Protein AF-A0A2P7YDP6-F1 (afdb_monomer_lite)

Foldseek 3Di:
DPDPPPVVVCVVVCVVVVVVCCVPPVNVVVVVVVCVVCVVVVVVPDDDVVCCDPPNHVNDDDPVNVVVVVVVVVVVVVVVVVCVVVPDFVQVCCVVVVDPLVQWDQDPPPRGTDGDHCPCVVVVVVVVVVVVVVVVVVVVVVVVVVVVVVVVVPCDVVVVVVVVVVVVVVVVVVPPDDDDPPDDPPPPPDPPVVVVVVVPPDD

Structure (mmCIF, N/CA/C/O backbone):
data_AF-A0A2P7YDP6-F1
#
_entry.id   AF-A0A2P7YDP6-F1
#
loop_
_atom_site.group_PDB
_atom_site.id
_atom_site.type_symbol
_atom_site.label_atom_id
_atom_site.label_alt_id
_atom_site.label_comp_id
_atom_site.label_asym_id
_atom_site.label_entity_id
_atom_site.label_seq_id
_atom_site.pdbx_PDB_ins_code
_atom_site.Cartn_x
_atom_site.Cartn_y
_atom_site.Cartn_z
_atom_site.occupancy
_atom_site.B_iso_or_equiv
_atom_site.auth_seq_id
_atom_site.auth_comp_id
_atom_site.auth_asym_id
_atom_site.auth_atom_id
_atom_site.pdbx_PDB_model_num
ATOM 1 N N . MET A 1 1 ? -45.495 24.717 4.224 1.00 44.06 1 MET A N 1
ATOM 2 C CA . MET A 1 1 ? -44.874 24.761 5.570 1.00 44.06 1 MET A CA 1
ATOM 3 C C . MET A 1 1 ? -45.712 24.016 6.625 1.00 44.06 1 MET A C 1
ATOM 5 O O . MET A 1 1 ? -45.933 24.544 7.701 1.00 44.06 1 MET A O 1
ATOM 9 N N . GLY A 1 2 ? -46.181 22.786 6.361 1.00 48.47 2 GLY A N 1
ATOM 10 C CA . GLY A 1 2 ? -47.171 22.132 7.242 1.00 48.47 2 GLY A CA 1
ATOM 11 C C . GLY A 1 2 ? -47.044 20.616 7.405 1.00 48.47 2 GLY A C 1
ATOM 12 O O . GLY A 1 2 ? -48.010 19.980 7.791 1.00 48.47 2 GLY A O 1
ATOM 13 N N . LEU A 1 3 ? -45.884 20.020 7.105 1.00 42.09 3 LEU A N 1
ATOM 14 C CA . LEU A 1 3 ? -45.691 18.557 7.162 1.00 42.09 3 LEU A CA 1
ATOM 15 C C . LEU A 1 3 ? -44.589 18.096 8.130 1.00 42.09 3 LEU A C 1
ATOM 17 O O . LEU A 1 3 ? -44.392 16.900 8.306 1.00 42.09 3 LEU A O 1
ATOM 21 N N . PHE A 1 4 ? -43.910 19.018 8.821 1.00 38.28 4 PHE A N 1
ATOM 22 C CA . PHE A 1 4 ? -42.820 18.681 9.748 1.00 38.28 4 PHE A CA 1
ATOM 23 C C . PHE A 1 4 ? -43.244 18.511 11.218 1.00 38.28 4 PHE A C 1
ATOM 25 O O . PHE A 1 4 ? -42.424 18.113 12.037 1.00 38.28 4 PHE A O 1
ATOM 32 N N . ILE A 1 5 ? -44.511 18.763 11.573 1.00 45.31 5 ILE A N 1
ATOM 33 C CA . ILE A 1 5 ? -44.958 18.739 12.983 1.00 45.31 5 ILE A CA 1
ATOM 34 C C . ILE A 1 5 ? -45.613 17.397 13.374 1.00 45.31 5 ILE A C 1
ATOM 36 O O . ILE A 1 5 ? -45.521 16.978 14.527 1.00 45.31 5 ILE A O 1
ATOM 40 N N . ILE A 1 6 ? -46.191 16.649 12.425 1.00 44.22 6 ILE A N 1
ATOM 41 C CA . ILE A 1 6 ? -46.930 15.409 12.742 1.00 44.22 6 ILE A CA 1
ATOM 42 C C . ILE A 1 6 ? -45.983 14.240 13.082 1.00 44.22 6 ILE A C 1
ATOM 44 O O . ILE A 1 6 ? -46.302 13.407 13.931 1.00 44.22 6 ILE A O 1
ATOM 48 N N . VAL A 1 7 ? -44.768 14.209 12.520 1.00 46.03 7 VAL A N 1
ATOM 49 C CA . VAL A 1 7 ? -43.791 13.136 12.799 1.00 46.03 7 VAL A CA 1
ATOM 50 C C . VAL A 1 7 ? -43.169 13.273 14.202 1.00 46.03 7 VAL A C 1
ATOM 52 O O . VAL A 1 7 ? -42.899 12.269 14.864 1.00 46.03 7 VAL A O 1
ATOM 55 N N . SER A 1 8 ? -43.014 14.496 14.725 1.00 39.75 8 SER A N 1
ATOM 56 C CA . SER A 1 8 ? -42.434 14.726 16.060 1.00 39.75 8 SER A CA 1
ATOM 57 C C . SER A 1 8 ? -43.411 14.488 17.219 1.00 39.75 8 SER A C 1
ATOM 59 O O . SER A 1 8 ? -42.973 14.100 18.305 1.00 39.75 8 SER A O 1
ATOM 61 N N . ALA A 1 9 ? -44.722 14.660 17.009 1.00 44.16 9 ALA A N 1
ATOM 62 C CA . ALA A 1 9 ? -45.734 14.355 18.026 1.00 44.16 9 ALA A CA 1
ATOM 63 C C . ALA A 1 9 ? -45.918 12.838 18.213 1.00 44.16 9 ALA A C 1
ATOM 65 O O . ALA A 1 9 ? -45.988 12.352 19.345 1.00 44.16 9 ALA A O 1
ATOM 66 N N . HIS A 1 10 ? -45.878 12.071 17.117 1.00 50.94 10 HIS A N 1
ATOM 67 C CA . HIS A 1 10 ? -45.964 10.614 17.185 1.00 50.94 10 HIS A CA 1
ATOM 68 C C . HIS A 1 10 ? -44.752 9.990 17.890 1.00 50.94 10 HIS A C 1
ATOM 70 O O . HIS A 1 10 ? -44.939 9.063 18.669 1.00 50.94 10 HIS A O 1
ATOM 76 N N . TYR A 1 11 ? -43.532 10.513 17.703 1.00 48.88 11 TYR A N 1
ATOM 77 C CA . TYR A 1 11 ? -42.324 9.981 18.356 1.00 48.88 11 TYR A CA 1
ATOM 78 C C . TYR A 1 11 ? -42.343 10.117 19.892 1.00 48.88 11 TYR A C 1
ATOM 80 O O . TYR A 1 11 ? -41.868 9.237 20.613 1.00 48.88 11 TYR A O 1
ATOM 88 N N . ARG A 1 12 ? -42.933 11.199 20.427 1.00 52.34 12 ARG A N 1
ATOM 89 C CA . ARG A 1 12 ? -43.058 11.389 21.883 1.00 52.34 12 ARG A CA 1
ATOM 90 C C . ARG A 1 12 ? -44.083 10.429 22.486 1.00 52.34 12 ARG A C 1
ATOM 92 O O . ARG A 1 12 ? -43.774 9.753 23.465 1.00 52.34 12 ARG A O 1
ATOM 99 N N . GLN A 1 13 ? -45.261 10.292 21.882 1.00 55.56 13 GLN A N 1
ATOM 100 C CA . GLN A 1 13 ? -46.320 9.414 22.396 1.00 55.56 13 GLN A CA 1
ATOM 101 C C . GLN A 1 13 ? -46.033 7.923 22.196 1.00 55.56 13 GLN A C 1
ATOM 103 O O . GLN A 1 13 ? -46.364 7.118 23.071 1.00 55.56 13 GLN A O 1
ATOM 108 N N . THR A 1 14 ? -45.365 7.542 21.103 1.00 57.66 14 THR A N 1
ATOM 109 C CA . THR A 1 14 ? -44.895 6.163 20.911 1.00 57.66 14 THR A CA 1
ATOM 110 C C . THR A 1 14 ? -43.870 5.794 21.971 1.00 57.66 14 THR A C 1
ATOM 112 O O . THR A 1 14 ? -43.968 4.708 22.521 1.00 57.66 14 THR A O 1
ATOM 115 N N . SER A 1 15 ? -42.964 6.695 22.364 1.00 66.19 15 SER A N 1
ATOM 116 C CA . SER A 1 15 ? -41.981 6.399 23.415 1.00 66.19 15 SER A CA 1
ATOM 117 C C . SER A 1 15 ? -42.618 6.117 24.787 1.00 66.19 15 SER A C 1
ATOM 119 O O . SER A 1 15 ? -42.185 5.195 25.478 1.00 66.19 15 SER A O 1
ATOM 121 N N . HIS A 1 16 ? -43.684 6.840 25.163 1.00 68.56 16 HIS A N 1
ATOM 122 C CA . HIS A 1 16 ? -44.401 6.629 26.428 1.00 68.56 16 HIS A CA 1
ATOM 123 C C . HIS A 1 16 ? -45.282 5.379 26.400 1.00 68.56 16 HIS A C 1
ATOM 125 O O . HIS A 1 16 ? -45.273 4.617 27.363 1.00 68.56 16 HIS A O 1
ATOM 131 N N . ARG A 1 17 ? -45.990 5.122 25.291 1.00 71.06 17 ARG A N 1
ATOM 132 C CA . ARG A 1 17 ? -46.769 3.885 25.113 1.00 71.06 17 ARG A CA 1
ATOM 133 C C . ARG A 1 17 ? -45.868 2.654 25.034 1.00 71.06 17 ARG A C 1
ATOM 135 O O . ARG A 1 17 ? -46.165 1.654 25.669 1.00 71.06 17 ARG A O 1
ATOM 142 N N . LEU A 1 18 ? -44.741 2.732 24.325 1.00 72.94 18 LEU A N 1
ATOM 143 C CA . LEU A 1 18 ? -43.741 1.662 24.280 1.00 72.94 18 LEU A CA 1
ATOM 144 C C . LEU A 1 18 ? -43.074 1.455 25.644 1.00 72.94 18 LEU A C 1
ATOM 146 O O . LEU A 1 18 ? -42.813 0.312 26.001 1.00 72.94 18 LEU A O 1
ATOM 150 N N . ARG A 1 19 ? -42.848 2.518 26.434 1.00 77.00 19 ARG A N 1
ATOM 151 C CA . ARG A 1 19 ? -42.426 2.392 27.841 1.00 77.00 19 ARG A CA 1
ATOM 152 C C . ARG A 1 19 ? -43.490 1.716 28.702 1.00 77.00 19 ARG A C 1
ATOM 154 O O . ARG A 1 19 ? -43.140 0.809 29.442 1.00 77.00 19 ARG A O 1
ATOM 161 N N . ALA A 1 20 ? -44.759 2.101 28.579 1.00 81.12 20 ALA A N 1
ATOM 162 C CA . ALA A 1 20 ? -45.859 1.470 29.309 1.00 81.12 20 ALA A CA 1
ATOM 163 C C . ALA A 1 20 ? -46.002 -0.020 28.945 1.00 81.12 20 ALA A C 1
ATOM 165 O O . ALA A 1 20 ? -46.074 -0.858 29.832 1.00 81.12 20 ALA A O 1
ATOM 166 N N . LEU A 1 21 ? -45.923 -0.365 27.655 1.00 77.56 21 LEU A N 1
ATOM 167 C CA . LEU A 1 21 ? -45.928 -1.752 27.168 1.00 77.56 21 LEU A CA 1
ATOM 168 C C . LEU A 1 21 ? -44.653 -2.529 27.534 1.00 77.56 21 LEU A C 1
ATOM 170 O O . LEU A 1 21 ? -44.679 -3.749 27.641 1.00 77.56 21 LEU A O 1
ATOM 174 N N . ALA A 1 22 ? -43.513 -1.855 27.702 1.00 73.56 22 ALA A N 1
ATOM 175 C CA . ALA A 1 22 ? -42.289 -2.488 28.191 1.00 73.56 22 ALA A CA 1
ATOM 176 C C . ALA A 1 22 ? -42.335 -2.776 29.701 1.00 73.56 22 ALA A C 1
ATOM 178 O O . ALA A 1 22 ? -41.622 -3.671 30.154 1.00 73.56 22 ALA A O 1
ATOM 179 N N . LEU A 1 23 ? -43.154 -2.026 30.444 1.00 78.56 23 LEU A N 1
ATOM 180 C CA . LEU A 1 23 ? -43.401 -2.184 31.879 1.00 78.56 23 LEU A CA 1
ATOM 181 C C . LEU A 1 23 ? -44.646 -3.033 32.188 1.00 78.56 23 LEU A C 1
ATOM 183 O O . LEU A 1 23 ? -44.909 -3.301 33.356 1.00 78.56 23 LEU A O 1
ATOM 187 N N . ASP A 1 24 ? -45.400 -3.465 31.173 1.00 89.12 24 ASP A N 1
ATOM 188 C CA . ASP A 1 24 ? -46.525 -4.384 31.345 1.00 89.12 24 ASP A CA 1
ATOM 189 C C . ASP A 1 24 ? -46.018 -5.715 31.939 1.00 89.12 24 ASP A C 1
ATOM 191 O O . ASP A 1 24 ? -45.154 -6.360 31.328 1.00 89.12 24 ASP A O 1
ATOM 195 N N . PRO A 1 25 ? -46.525 -6.148 33.109 1.00 89.56 25 PRO A N 1
ATOM 196 C CA . PRO A 1 25 ? -46.058 -7.355 33.787 1.00 89.56 25 PRO A CA 1
ATOM 197 C C . PRO A 1 25 ? -46.198 -8.618 32.929 1.00 89.56 25 PRO A C 1
ATOM 199 O O . PRO A 1 25 ? -45.331 -9.495 32.995 1.00 89.56 25 PRO A O 1
ATOM 202 N N . TYR A 1 26 ? -47.229 -8.711 32.082 1.00 89.38 26 TYR A N 1
ATOM 203 C CA . TYR A 1 26 ? -47.451 -9.894 31.245 1.00 89.38 26 TYR A CA 1
ATOM 204 C C . TYR A 1 26 ? -46.431 -9.981 30.108 1.00 89.38 26 TYR A C 1
ATOM 206 O O . TYR A 1 26 ? -45.793 -11.022 29.912 1.00 89.38 26 TYR A O 1
ATOM 214 N N . LEU A 1 27 ? -46.216 -8.875 29.393 1.00 88.75 27 LEU A N 1
ATOM 215 C CA . LEU A 1 27 ? -45.200 -8.794 28.342 1.00 88.75 27 LEU A CA 1
ATOM 216 C C . LEU A 1 27 ? -43.786 -8.914 28.911 1.00 88.75 27 LEU A C 1
ATOM 218 O O . LEU A 1 27 ? -42.928 -9.551 28.294 1.00 88.75 27 LEU A O 1
ATOM 222 N N . HIS A 1 28 ? -43.543 -8.340 30.088 1.00 87.62 28 HIS A N 1
ATOM 223 C CA . HIS A 1 28 ? -42.274 -8.464 30.791 1.00 87.62 28 HIS A CA 1
ATOM 224 C C . HIS A 1 28 ? -41.970 -9.929 31.122 1.00 87.62 28 HIS A C 1
ATOM 226 O O . HIS A 1 28 ? -40.902 -10.427 30.765 1.00 87.62 28 HIS A O 1
ATOM 232 N N . HIS A 1 29 ? -42.926 -10.650 31.710 1.00 91.81 29 HIS A N 1
ATOM 233 C CA . HIS A 1 29 ? -42.760 -12.057 32.064 1.00 91.81 29 HIS A CA 1
ATOM 234 C C . HIS A 1 29 ? -42.598 -12.964 30.832 1.00 91.81 29 HIS A C 1
ATOM 236 O O . HIS A 1 29 ? -41.758 -13.867 30.831 1.00 91.81 29 HIS A O 1
ATOM 242 N N . ALA A 1 30 ? -43.336 -12.702 29.747 1.00 91.00 30 ALA A N 1
ATOM 243 C CA . ALA A 1 30 ? -43.176 -13.423 28.483 1.00 91.00 30 ALA A CA 1
ATOM 244 C C . ALA A 1 30 ? -41.786 -13.201 27.858 1.00 91.00 30 ALA A C 1
ATOM 246 O O . ALA A 1 30 ? -41.133 -14.164 27.447 1.00 91.00 30 ALA A O 1
ATOM 247 N N . ARG A 1 31 ? -41.295 -11.952 27.837 1.00 91.00 31 ARG A N 1
ATOM 248 C CA . ARG A 1 31 ? -39.933 -11.637 27.373 1.00 91.00 31 ARG A CA 1
ATOM 249 C C . ARG A 1 31 ? -38.880 -12.289 28.251 1.00 91.00 31 ARG A C 1
ATOM 251 O O . ARG A 1 31 ? -37.921 -12.814 27.704 1.00 91.00 31 ARG A O 1
ATOM 258 N N . LEU A 1 32 ? -39.069 -12.285 29.571 1.00 91.50 32 LEU A N 1
ATOM 259 C CA . LEU A 1 32 ? -38.144 -12.902 30.518 1.00 91.50 32 LEU A CA 1
ATOM 260 C C . LEU A 1 32 ? -38.063 -14.413 30.278 1.00 91.50 32 LEU A C 1
ATOM 262 O O . LEU A 1 32 ? -36.973 -14.935 30.092 1.00 91.50 32 LEU A O 1
ATOM 266 N N . ARG A 1 33 ? -39.198 -15.109 30.132 1.00 94.88 33 ARG A N 1
ATOM 267 C CA . ARG A 1 33 ? -39.208 -16.533 29.745 1.00 94.88 33 ARG A CA 1
ATOM 268 C C . ARG A 1 33 ? -38.470 -16.779 28.428 1.00 94.88 33 ARG A C 1
ATOM 270 O O . ARG A 1 33 ? -37.652 -17.693 28.343 1.00 94.88 33 ARG A O 1
ATOM 277 N N . GLN A 1 34 ? -38.725 -15.954 27.413 1.00 94.62 34 GLN A N 1
ATOM 278 C CA . GLN A 1 34 ? -38.086 -16.097 26.107 1.00 94.62 34 GLN A CA 1
ATOM 279 C C . GLN A 1 34 ? -36.575 -15.827 26.163 1.00 94.62 34 GLN A C 1
ATOM 281 O O . GLN A 1 34 ? -35.801 -16.548 25.531 1.00 94.62 34 GLN A O 1
ATOM 286 N N . THR A 1 35 ? -36.129 -14.814 26.907 1.00 93.94 35 THR A N 1
ATOM 287 C CA . THR A 1 35 ? -34.700 -14.541 27.078 1.00 93.94 35 THR A CA 1
ATOM 288 C C . THR A 1 35 ? -34.037 -15.645 27.886 1.00 93.94 35 THR A C 1
ATOM 290 O O . THR A 1 35 ? -33.001 -16.128 27.448 1.00 93.94 35 THR A O 1
ATOM 293 N N . THR A 1 36 ? -34.642 -16.132 28.973 1.00 95.50 36 THR A N 1
ATOM 294 C CA . THR A 1 36 ? -34.114 -17.266 29.751 1.00 95.50 36 THR A CA 1
ATOM 295 C C . THR A 1 36 ? -33.947 -18.521 28.893 1.00 95.50 36 THR A C 1
ATOM 297 O O . THR A 1 36 ? -32.948 -19.219 29.034 1.00 95.50 36 THR A O 1
ATOM 300 N N . GLN A 1 37 ? -34.868 -18.782 27.960 1.00 95.12 37 GLN A N 1
ATOM 301 C CA . GLN A 1 37 ? -34.765 -19.916 27.034 1.00 95.12 37 GLN A CA 1
ATOM 302 C C . GLN A 1 37 ? -33.698 -19.716 25.945 1.00 95.12 37 GLN A C 1
ATOM 304 O O . GLN A 1 37 ? -33.000 -20.661 25.590 1.00 95.12 37 GLN A O 1
ATOM 309 N N . ARG A 1 38 ? -33.556 -18.503 25.392 1.00 95.25 38 ARG A N 1
ATOM 310 C CA . ARG A 1 38 ? -32.661 -18.242 24.241 1.00 95.25 38 ARG A CA 1
ATOM 311 C C . ARG A 1 38 ? -31.228 -17.895 24.638 1.00 95.25 38 ARG A C 1
ATOM 313 O O . ARG A 1 38 ? -30.299 -18.152 23.874 1.00 95.25 38 ARG A O 1
ATOM 320 N N . LEU A 1 39 ? -31.040 -17.287 25.803 1.00 94.94 39 LEU A N 1
ATOM 321 C CA . LEU A 1 39 ? -29.756 -16.763 26.261 1.00 94.94 39 LEU A CA 1
ATOM 322 C C . LEU A 1 39 ? -28.668 -17.845 26.390 1.00 94.94 39 LEU A C 1
ATOM 324 O O . LEU A 1 39 ? -27.566 -17.580 25.914 1.00 94.94 39 LEU A O 1
ATOM 328 N N . PRO A 1 40 ? -28.933 -19.064 26.903 1.00 95.38 40 PRO A N 1
ATOM 329 C CA . PRO A 1 40 ? -27.921 -20.121 26.955 1.00 95.38 40 PRO A CA 1
ATOM 330 C C . PRO A 1 40 ? -27.359 -20.479 25.571 1.00 95.38 40 PRO A C 1
ATOM 332 O O . PRO A 1 40 ? -26.142 -20.549 25.397 1.00 95.38 40 PRO A O 1
ATOM 335 N N . CYS A 1 41 ? -28.225 -20.610 24.559 1.00 93.44 41 CYS A N 1
ATOM 336 C CA . CYS A 1 41 ? -27.809 -20.905 23.187 1.00 93.44 41 CYS A CA 1
ATOM 337 C C . CYS A 1 41 ? -26.949 -19.774 22.607 1.00 93.44 41 CYS A C 1
ATOM 339 O O . CYS A 1 41 ? -25.881 -20.027 22.053 1.00 93.44 41 CYS A O 1
ATOM 341 N N . LEU A 1 42 ? -27.361 -18.517 22.786 1.00 93.25 42 LEU A N 1
ATOM 342 C CA . LEU A 1 42 ? -26.613 -17.363 22.275 1.00 93.25 42 LEU A CA 1
ATOM 343 C C . LEU A 1 42 ? -25.257 -17.190 22.974 1.00 93.25 42 LEU A C 1
ATOM 345 O O . LEU A 1 42 ? -24.266 -16.844 22.327 1.00 93.25 42 LEU A O 1
ATOM 349 N N . LEU A 1 43 ? -25.190 -17.470 24.278 1.00 92.56 43 LEU A N 1
ATOM 350 C CA . LEU A 1 43 ? -23.930 -17.458 25.018 1.00 92.56 43 LEU A CA 1
ATOM 351 C C . LEU A 1 43 ? -22.989 -18.574 24.560 1.00 92.56 43 LEU A C 1
ATOM 353 O O . LEU A 1 43 ? -21.788 -18.333 24.479 1.00 92.56 43 LEU A O 1
ATOM 357 N N . SER A 1 44 ? -23.513 -19.752 24.207 1.00 92.50 44 SER A N 1
ATOM 358 C CA . SER A 1 44 ? -22.687 -20.859 23.706 1.00 92.50 44 SER A CA 1
ATOM 359 C C . SER A 1 44 ? -22.051 -20.563 22.342 1.00 92.50 44 SER A C 1
ATOM 361 O O . SER A 1 44 ? -20.932 -20.987 22.077 1.00 92.50 44 SER A O 1
ATOM 363 N N . THR A 1 45 ? -22.715 -19.763 21.501 1.00 93.94 45 THR A N 1
ATOM 364 C CA . THR A 1 45 ? -22.177 -19.309 20.206 1.00 93.94 45 THR A CA 1
ATOM 365 C C . THR A 1 45 ? -21.209 -18.127 20.319 1.00 93.94 45 THR A C 1
ATOM 367 O O . THR A 1 45 ? -20.703 -17.642 19.305 1.00 93.94 45 THR A O 1
ATOM 370 N N . ARG A 1 46 ? -20.969 -17.607 21.532 1.00 92.81 46 ARG A N 1
ATOM 371 C CA . ARG A 1 46 ? -20.163 -16.402 21.725 1.00 92.81 46 ARG A CA 1
ATOM 372 C C . ARG A 1 46 ? -18.690 -16.689 21.398 1.00 92.81 46 ARG A C 1
ATOM 374 O O . ARG A 1 46 ? -18.096 -17.574 22.012 1.00 92.81 46 ARG A O 1
ATOM 381 N N . PRO A 1 47 ? -18.062 -15.901 20.510 1.00 92.62 47 PRO A N 1
ATOM 382 C CA . PRO A 1 47 ? -16.647 -16.061 20.218 1.00 92.62 47 PRO A CA 1
ATOM 383 C C . PRO A 1 47 ? -15.784 -15.702 21.447 1.00 92.62 47 PRO A C 1
ATOM 385 O O . PRO A 1 47 ? -16.148 -14.805 22.221 1.00 92.62 47 PRO A O 1
ATOM 388 N N . PRO A 1 48 ? -14.634 -16.374 21.647 1.00 92.38 48 PRO A N 1
ATOM 389 C CA . PRO A 1 48 ? -13.753 -16.111 22.781 1.00 92.38 48 PRO A CA 1
ATOM 390 C C . PRO A 1 48 ? -13.141 -14.708 22.696 1.00 92.38 48 PRO A C 1
ATOM 392 O O . PRO A 1 48 ? -12.932 -14.169 21.608 1.00 92.38 48 PRO A O 1
ATOM 395 N N . LEU A 1 49 ? -12.789 -14.118 23.844 1.00 90.94 49 LEU A N 1
ATOM 396 C CA . LEU A 1 49 ? -12.297 -12.734 23.909 1.00 90.94 49 LEU A CA 1
ATOM 397 C C . LEU A 1 49 ? -11.043 -12.491 23.052 1.00 90.94 49 LEU A C 1
ATOM 399 O O . LEU A 1 49 ? -10.920 -11.430 22.447 1.00 90.94 49 LEU A O 1
ATOM 403 N N . SER A 1 50 ? -10.156 -13.482 22.946 1.00 91.31 50 SER A N 1
ATOM 404 C CA . SER A 1 50 ? -8.946 -13.423 22.116 1.00 91.31 50 SER A CA 1
ATOM 405 C C . SER A 1 50 ? -9.243 -13.205 20.629 1.00 91.31 50 SER A C 1
ATOM 407 O O . SER A 1 50 ? -8.503 -12.493 19.959 1.00 91.31 50 SER A O 1
ATOM 409 N N . SER A 1 51 ? -10.355 -13.749 20.123 1.00 94.00 51 SER A N 1
ATOM 410 C CA . SER A 1 51 ? -10.795 -13.554 18.731 1.00 94.00 51 SER A CA 1
ATOM 411 C C . SER A 1 51 ? -11.410 -12.172 18.473 1.00 94.00 51 SER A C 1
ATOM 413 O O . SER A 1 51 ? -11.494 -11.705 17.337 1.00 94.00 51 SER A O 1
ATOM 415 N N . LEU A 1 52 ? -11.839 -11.492 19.539 1.00 93.62 52 LEU A N 1
ATOM 416 C CA . LEU A 1 52 ? -12.363 -10.126 19.487 1.00 93.62 52 LEU A CA 1
ATOM 417 C C . LEU A 1 52 ? -11.258 -9.069 19.648 1.00 93.62 52 LEU A C 1
ATOM 419 O O . LEU A 1 52 ? -11.511 -7.875 19.457 1.00 93.62 52 LEU A O 1
ATOM 423 N N . GLN A 1 53 ? -10.054 -9.506 20.021 1.00 93.94 53 GLN A N 1
ATOM 424 C CA . GLN A 1 53 ? -8.888 -8.668 20.255 1.00 93.94 53 GLN A CA 1
ATOM 425 C C . GLN A 1 53 ? -7.921 -8.679 19.054 1.00 93.94 53 GLN A C 1
ATOM 427 O O . GLN A 1 53 ? -7.899 -9.620 18.246 1.00 93.94 53 GLN A O 1
ATOM 432 N N . PRO A 1 54 ? -7.075 -7.639 18.930 1.00 91.94 54 PRO A N 1
ATOM 433 C CA . PRO A 1 54 ? -6.004 -7.615 17.941 1.00 91.94 54 PRO A CA 1
ATOM 434 C C . PRO A 1 54 ? -5.046 -8.799 18.147 1.00 91.94 54 PRO A C 1
ATOM 436 O O . PRO A 1 54 ? -4.734 -9.120 19.294 1.00 91.94 54 PRO A O 1
ATOM 439 N N . PRO A 1 55 ? -4.540 -9.432 17.072 1.00 87.25 55 PRO A N 1
ATOM 440 C CA . PRO A 1 55 ? -4.526 -8.970 15.677 1.00 87.25 55 PRO A CA 1
ATOM 441 C C . PRO A 1 55 ? -5.737 -9.401 14.835 1.00 87.25 55 PRO A C 1
ATOM 443 O O . PRO A 1 55 ? -5.886 -8.932 13.711 1.00 87.25 55 PRO A O 1
ATOM 446 N N . SER A 1 56 ? -6.578 -10.292 15.357 1.00 90.38 56 SER A N 1
ATOM 447 C CA . SER A 1 56 ? -7.642 -10.943 14.584 1.00 90.38 56 SER A CA 1
ATOM 448 C C . SER A 1 56 ? -8.838 -10.030 14.301 1.00 90.38 56 SER A C 1
ATOM 450 O O . SER A 1 56 ? -9.389 -10.051 13.202 1.00 90.38 56 SER A O 1
ATOM 452 N N . SER A 1 57 ? -9.211 -9.173 15.254 1.00 89.38 57 SER A N 1
ATOM 453 C CA . SER A 1 57 ? -10.247 -8.163 15.047 1.00 89.38 57 SER A CA 1
ATOM 454 C C . SER A 1 57 ? -10.025 -6.926 15.924 1.00 89.38 57 SER A C 1
ATOM 456 O O . SER A 1 57 ? -9.246 -6.929 16.874 1.00 89.38 57 SER A O 1
ATOM 458 N N . SER A 1 58 ? -10.682 -5.818 15.573 1.00 90.69 58 SER A N 1
ATOM 459 C CA . SER A 1 58 ? -10.587 -4.539 16.297 1.00 90.69 58 SER A CA 1
ATOM 460 C C . SER A 1 58 ? -11.855 -4.238 17.113 1.00 90.69 58 SER A C 1
ATOM 462 O O . SER A 1 58 ? -12.153 -3.068 17.363 1.00 90.69 58 SER A O 1
ATOM 464 N N . ILE A 1 59 ? -12.620 -5.268 17.487 1.00 93.31 59 ILE A N 1
ATOM 465 C CA . ILE A 1 59 ? -13.929 -5.119 18.141 1.00 93.31 59 ILE A CA 1
ATOM 466 C C . ILE A 1 59 ? -13.751 -4.784 19.625 1.00 93.31 59 ILE A C 1
ATOM 468 O O . ILE A 1 59 ? -14.373 -3.849 20.124 1.00 93.31 59 ILE A O 1
ATOM 472 N N . TYR A 1 60 ? -12.875 -5.508 20.326 1.00 93.38 60 TYR A N 1
ATOM 473 C CA . TYR A 1 60 ? -12.578 -5.272 21.734 1.00 93.38 60 TYR A CA 1
ATOM 474 C C . TYR A 1 60 ? -11.165 -4.711 21.905 1.00 93.38 60 TYR A C 1
ATOM 476 O O . TYR A 1 60 ? -10.166 -5.401 21.704 1.00 93.38 60 TYR A O 1
ATOM 484 N N . LEU A 1 61 ? -11.075 -3.438 22.297 1.00 93.88 61 LEU A N 1
ATOM 485 C CA . LEU A 1 61 ? -9.807 -2.735 22.483 1.00 93.88 61 LEU A CA 1
ATOM 486 C C . LEU A 1 61 ? -9.595 -2.396 23.958 1.00 93.88 61 LEU A C 1
ATOM 488 O O . LEU A 1 61 ? -10.351 -1.642 24.562 1.00 93.88 61 LEU A O 1
ATOM 492 N N . SER A 1 62 ? -8.514 -2.920 24.521 1.00 93.69 62 SER A N 1
ATOM 493 C CA . SER A 1 62 ? -8.012 -2.534 25.834 1.00 93.69 62 SER A CA 1
ATOM 494 C C . SER A 1 62 ? -7.371 -1.139 25.796 1.00 93.69 62 SER A C 1
ATOM 496 O O . SER A 1 62 ? -7.026 -0.596 24.738 1.00 93.69 62 SER A O 1
ATOM 498 N N . ARG A 1 63 ? -7.123 -0.573 26.982 1.00 95.25 63 ARG A N 1
ATOM 499 C CA . ARG A 1 63 ? -6.401 0.700 27.133 1.00 95.25 63 ARG A CA 1
ATOM 500 C C . ARG A 1 63 ? -5.014 0.663 26.478 1.00 95.25 63 ARG A C 1
ATOM 502 O O . ARG A 1 63 ? -4.595 1.662 25.894 1.00 95.25 63 ARG A O 1
ATOM 509 N N . THR A 1 64 ? -4.329 -0.482 26.523 1.00 95.12 64 THR A N 1
ATOM 510 C CA . THR A 1 64 ? -3.012 -0.660 25.895 1.00 95.12 64 THR A CA 1
ATOM 511 C C . THR A 1 64 ? -3.107 -0.658 24.372 1.00 95.12 64 THR A C 1
ATOM 513 O O . THR A 1 64 ? -2.308 0.016 23.727 1.00 95.12 64 THR A O 1
ATOM 516 N N . HIS A 1 65 ? -4.125 -1.294 23.781 1.00 94.00 65 HIS A N 1
ATOM 517 C CA . HIS A 1 65 ? -4.349 -1.237 22.332 1.00 94.00 65 HIS A CA 1
ATOM 518 C C . HIS A 1 65 ? -4.646 0.187 21.844 1.00 94.00 65 HIS A C 1
ATOM 520 O O . HIS A 1 65 ? -4.145 0.605 20.797 1.00 94.00 65 HIS A O 1
ATOM 526 N N . LEU A 1 66 ? -5.416 0.965 22.611 1.00 95.19 66 LEU A N 1
ATOM 527 C CA . LEU A 1 66 ? -5.676 2.370 22.285 1.00 95.19 66 LEU A CA 1
ATOM 528 C C . LEU A 1 66 ? -4.403 3.225 22.373 1.00 95.19 66 LEU A C 1
ATOM 530 O O . LEU A 1 66 ? -4.146 4.026 21.472 1.00 95.19 66 LEU A O 1
ATOM 534 N N . ALA A 1 67 ? -3.586 3.038 23.414 1.00 96.75 67 ALA A N 1
ATOM 535 C CA . ALA A 1 67 ? -2.300 3.723 23.548 1.00 96.75 67 ALA A CA 1
ATOM 536 C C . ALA A 1 67 ? -1.338 3.356 22.404 1.00 96.75 67 ALA A C 1
ATOM 538 O O . ALA A 1 67 ? -0.770 4.245 21.766 1.00 96.75 67 ALA A O 1
ATOM 539 N N . ALA A 1 68 ? -1.235 2.067 22.071 1.00 95.19 68 ALA A N 1
ATOM 540 C CA . ALA A 1 68 ? -0.428 1.579 20.958 1.00 95.19 68 ALA A CA 1
ATOM 541 C C . ALA A 1 68 ? -0.878 2.177 19.615 1.00 95.19 68 ALA A C 1
ATOM 543 O O . ALA A 1 68 ? -0.035 2.609 18.833 1.00 95.19 68 ALA A O 1
ATOM 544 N N . ARG A 1 69 ? -2.190 2.298 19.358 1.00 94.69 69 ARG A N 1
ATOM 545 C CA . ARG A 1 69 ? -2.712 2.968 18.150 1.00 94.69 69 ARG A CA 1
ATOM 546 C C . ARG A 1 69 ? -2.319 4.439 18.089 1.00 94.69 69 ARG A C 1
ATOM 548 O O . ARG A 1 69 ? -1.924 4.911 17.028 1.00 94.69 69 ARG A O 1
ATOM 555 N N . ARG A 1 70 ? -2.417 5.170 19.203 1.00 96.75 70 ARG A N 1
ATOM 556 C CA . ARG A 1 70 ? -2.013 6.587 19.256 1.00 96.75 70 ARG A CA 1
ATOM 557 C C . ARG A 1 70 ? -0.528 6.749 18.936 1.00 96.75 70 ARG A C 1
ATOM 559 O O . ARG A 1 70 ? -0.175 7.586 18.107 1.00 96.75 70 ARG A O 1
ATOM 566 N N . LEU A 1 71 ? 0.321 5.912 19.531 1.00 97.56 71 LEU A N 1
ATOM 567 C CA . LEU A 1 71 ? 1.754 5.895 19.236 1.00 97.56 71 LEU A CA 1
ATOM 568 C C . LEU A 1 71 ? 2.031 5.510 17.781 1.00 97.56 71 LEU A C 1
ATOM 570 O O . LEU A 1 71 ? 2.799 6.193 17.110 1.00 97.56 71 LEU A O 1
ATOM 574 N N . HIS A 1 72 ? 1.360 4.479 17.266 1.00 96.56 72 HIS A N 1
ATOM 575 C CA . HIS A 1 72 ? 1.485 4.051 15.875 1.00 96.56 72 HIS A CA 1
ATOM 576 C C . HIS A 1 72 ? 1.177 5.197 14.906 1.00 96.56 72 HIS A C 1
ATOM 578 O O . HIS A 1 72 ? 1.994 5.505 14.042 1.00 96.56 72 HIS A O 1
ATOM 584 N N . TRP A 1 73 ? 0.046 5.883 15.085 1.00 97.50 73 TRP A N 1
ATOM 585 C CA . TRP A 1 73 ? -0.327 7.012 14.231 1.00 97.50 73 TRP A CA 1
ATOM 586 C C . TRP A 1 73 ? 0.619 8.203 14.370 1.00 97.50 73 TRP A C 1
ATOM 588 O O . TRP A 1 73 ? 0.923 8.849 13.369 1.00 97.50 73 TRP A O 1
ATOM 598 N N . SER A 1 74 ? 1.136 8.465 15.573 1.00 98.12 74 SER A N 1
ATOM 599 C CA . SER A 1 74 ? 2.178 9.476 15.778 1.00 98.12 74 SER A CA 1
ATOM 600 C C . SER A 1 74 ? 3.440 9.146 14.971 1.00 98.12 74 SER A C 1
ATOM 602 O O . SER A 1 74 ? 3.933 9.979 14.209 1.00 98.12 74 SER A O 1
ATOM 604 N N . LEU A 1 75 ? 3.910 7.897 15.036 1.00 98.25 75 LEU A N 1
ATOM 605 C CA . LEU A 1 75 ? 5.078 7.439 14.282 1.00 98.25 75 LEU A CA 1
ATOM 606 C C . LEU A 1 75 ? 4.844 7.464 12.769 1.00 98.25 75 LEU A C 1
ATOM 608 O O . LEU A 1 75 ? 5.718 7.917 12.029 1.00 98.25 75 LEU A O 1
ATOM 612 N N . VAL A 1 76 ? 3.677 7.016 12.298 1.00 98.19 76 VAL A N 1
ATOM 613 C CA . VAL A 1 76 ? 3.300 7.092 10.877 1.00 98.19 76 VAL A CA 1
ATOM 614 C C . VAL A 1 76 ? 3.296 8.544 10.413 1.00 98.19 76 VAL A C 1
ATOM 616 O O . VAL A 1 76 ? 3.872 8.845 9.371 1.00 98.19 76 VAL A O 1
ATOM 619 N N . ARG A 1 77 ? 2.732 9.464 11.203 1.00 98.00 77 ARG A N 1
ATOM 620 C CA . ARG A 1 77 ? 2.719 10.895 10.883 1.00 98.00 77 ARG A CA 1
ATOM 621 C C . ARG A 1 77 ? 4.130 11.470 10.782 1.00 98.00 77 ARG A C 1
ATOM 623 O O . ARG A 1 77 ? 4.417 12.174 9.818 1.00 98.00 77 ARG A O 1
ATOM 630 N N . ILE A 1 78 ? 5.013 11.153 11.730 1.00 97.88 78 ILE A N 1
ATOM 631 C CA . ILE A 1 78 ? 6.417 11.597 11.705 1.00 97.88 78 ILE A CA 1
ATOM 632 C C . ILE A 1 78 ? 7.133 11.046 10.466 1.00 97.88 78 ILE A C 1
ATOM 634 O O . ILE A 1 78 ? 7.802 11.796 9.752 1.00 97.88 78 ILE A O 1
ATOM 638 N N . ARG A 1 79 ? 6.966 9.749 10.175 1.00 97.62 79 ARG A N 1
ATOM 639 C CA . ARG A 1 79 ? 7.562 9.101 8.996 1.00 97.62 79 ARG A CA 1
ATOM 640 C C . ARG A 1 79 ? 7.068 9.734 7.702 1.00 97.62 79 ARG A C 1
ATOM 642 O O . ARG A 1 79 ? 7.889 10.111 6.875 1.00 97.62 79 ARG A O 1
ATOM 649 N N . LEU A 1 80 ? 5.756 9.906 7.555 1.00 97.69 80 LEU A N 1
ATOM 650 C CA . LEU A 1 80 ? 5.163 10.538 6.380 1.00 97.69 80 LEU A CA 1
ATOM 651 C C . LEU A 1 80 ? 5.647 11.974 6.214 1.00 97.69 80 LEU A C 1
ATOM 653 O O . LEU A 1 80 ? 6.028 12.341 5.112 1.00 97.69 80 LEU A O 1
ATOM 657 N N . ASN A 1 81 ? 5.710 12.762 7.287 1.00 97.69 81 ASN A N 1
ATOM 658 C CA . ASN A 1 81 ? 6.224 14.129 7.219 1.00 97.69 81 ASN A CA 1
ATOM 659 C C . ASN A 1 81 ? 7.676 14.149 6.701 1.00 97.69 81 ASN A C 1
ATOM 661 O O . ASN A 1 81 ? 7.993 14.861 5.750 1.00 97.69 81 ASN A O 1
ATOM 665 N N . ARG A 1 82 ? 8.536 13.268 7.231 1.00 97.06 82 ARG A N 1
ATOM 666 C CA . ARG A 1 82 ? 9.925 13.130 6.765 1.00 97.06 82 ARG A CA 1
ATOM 667 C C . ARG A 1 82 ? 10.031 12.646 5.312 1.00 97.06 82 ARG A C 1
ATOM 669 O O . ARG A 1 82 ? 10.944 13.055 4.600 1.00 97.06 82 ARG A O 1
ATOM 676 N N . SER A 1 83 ? 9.137 11.765 4.868 1.00 96.25 83 SER A N 1
ATOM 677 C CA . SER A 1 83 ? 9.092 11.300 3.475 1.00 96.25 83 SER A CA 1
ATOM 678 C C . SER A 1 83 ? 8.578 12.378 2.522 1.00 96.25 83 SER A C 1
ATOM 680 O O . SER A 1 83 ? 9.088 12.499 1.413 1.00 96.25 83 SER A O 1
ATOM 682 N N . LEU A 1 84 ? 7.598 13.175 2.951 1.00 95.44 84 LEU A N 1
ATOM 683 C CA . LEU A 1 84 ? 7.034 14.268 2.162 1.00 95.44 84 LEU A CA 1
ATOM 684 C C . LEU A 1 84 ? 8.021 15.426 2.010 1.00 95.44 84 LEU A C 1
ATOM 686 O O . LEU A 1 84 ? 8.115 15.983 0.920 1.00 95.44 84 LEU A O 1
ATOM 690 N N . SER A 1 85 ? 8.800 15.750 3.046 1.00 94.69 85 SER A N 1
ATOM 691 C CA . SER A 1 85 ? 9.840 16.784 2.945 1.00 94.69 85 SER A CA 1
ATOM 692 C C . SER A 1 85 ? 10.990 16.389 2.015 1.00 94.69 85 SER A C 1
ATOM 694 O O . SER A 1 85 ? 11.609 17.247 1.398 1.00 94.69 85 SER A O 1
ATOM 696 N N . ARG A 1 86 ? 11.253 15.086 1.868 1.00 94.06 86 ARG A N 1
ATOM 697 C CA . ARG A 1 86 ? 12.258 14.528 0.946 1.00 94.06 86 ARG A CA 1
ATOM 698 C C . ARG A 1 86 ? 11.674 14.122 -0.407 1.00 94.06 86 ARG A C 1
ATOM 700 O O . ARG A 1 86 ? 12.319 13.383 -1.150 1.00 94.06 86 ARG A O 1
ATOM 707 N N . ARG A 1 87 ? 10.438 14.523 -0.710 1.00 93.62 87 ARG A N 1
ATOM 708 C CA . ARG A 1 87 ? 9.738 14.062 -1.906 1.00 93.62 87 ARG A CA 1
ATOM 709 C C . ARG A 1 87 ? 10.473 14.545 -3.166 1.00 93.62 87 ARG A C 1
ATOM 711 O O . ARG A 1 87 ? 10.599 15.754 -3.349 1.00 93.62 87 ARG A O 1
ATOM 718 N N . PRO A 1 88 ? 10.908 13.634 -4.055 1.00 92.44 88 PRO A N 1
ATOM 719 C CA . PRO A 1 88 ? 11.503 14.026 -5.324 1.00 92.44 88 PRO A CA 1
ATOM 720 C C . PRO A 1 88 ? 10.461 14.711 -6.212 1.00 92.44 88 PRO A C 1
ATOM 722 O O . PRO A 1 88 ? 9.284 14.331 -6.240 1.00 92.44 88 PRO A O 1
ATOM 725 N N . THR A 1 89 ? 10.898 15.726 -6.950 1.00 90.25 89 THR A N 1
ATOM 726 C CA . THR A 1 89 ? 10.078 16.405 -7.956 1.00 90.25 89 THR A CA 1
ATOM 727 C C . THR A 1 89 ? 9.767 15.476 -9.130 1.00 90.25 89 THR A C 1
ATOM 729 O O . THR A 1 89 ? 10.488 14.525 -9.425 1.00 90.25 89 THR A O 1
ATOM 732 N N . ILE A 1 90 ? 8.700 15.763 -9.871 1.00 89.50 90 ILE A N 1
ATOM 733 C CA . ILE A 1 90 ? 8.330 14.953 -11.043 1.00 89.50 90 ILE A CA 1
ATOM 734 C C . ILE A 1 90 ? 9.435 15.005 -12.111 1.00 89.50 90 ILE A C 1
ATOM 736 O O . ILE A 1 90 ? 9.688 14.014 -12.792 1.00 89.50 90 ILE A O 1
ATOM 740 N N . THR A 1 91 ? 10.143 16.131 -12.218 1.00 89.25 91 THR A N 1
ATOM 741 C CA . THR A 1 91 ? 11.276 16.305 -13.134 1.00 89.25 91 THR A CA 1
ATOM 742 C C . THR A 1 91 ? 12.397 15.301 -12.863 1.00 89.25 91 THR A C 1
ATOM 744 O O . THR A 1 91 ? 12.892 14.683 -13.805 1.00 89.25 91 THR A O 1
ATOM 747 N N . THR A 1 92 ? 12.731 15.071 -11.590 1.00 91.25 92 THR A N 1
ATOM 748 C CA . THR A 1 92 ? 13.754 14.093 -11.183 1.00 91.25 92 THR A CA 1
ATOM 749 C C . THR A 1 92 ? 13.299 12.648 -11.396 1.00 91.25 92 THR A C 1
ATOM 751 O O . THR A 1 92 ? 14.091 11.797 -11.792 1.00 91.25 92 THR A O 1
ATOM 754 N N . LEU A 1 93 ? 12.006 12.359 -11.236 1.00 90.94 93 LEU A N 1
ATOM 755 C CA . LEU A 1 93 ? 11.448 11.035 -11.542 1.00 90.94 93 LEU A CA 1
ATOM 756 C C . LEU A 1 93 ? 11.465 10.712 -13.043 1.00 90.94 93 LEU A C 1
ATOM 758 O O . LEU A 1 93 ? 11.682 9.560 -13.425 1.00 90.94 93 LEU A O 1
ATOM 762 N N . VAL A 1 94 ? 11.237 11.718 -13.891 1.00 89.62 94 VAL A N 1
ATOM 763 C CA . VAL A 1 94 ? 11.313 11.580 -15.352 1.00 89.62 94 VAL A CA 1
ATOM 764 C C . VAL A 1 94 ? 12.764 11.443 -15.818 1.00 89.62 94 VAL A C 1
ATOM 766 O O . VAL A 1 94 ? 13.037 10.644 -16.714 1.00 89.62 94 VAL A O 1
ATOM 769 N N . SER A 1 95 ? 13.711 12.177 -15.219 1.00 89.50 95 SER A N 1
ATOM 770 C CA . SER A 1 95 ? 15.135 12.038 -15.559 1.00 89.50 95 SER A CA 1
ATOM 771 C C . SER A 1 95 ? 15.710 10.689 -15.119 1.00 89.50 95 SER A C 1
ATOM 773 O O . SER A 1 95 ? 16.483 10.093 -15.864 1.00 89.50 95 SER A O 1
ATOM 775 N N . ALA A 1 96 ? 15.267 10.159 -13.976 1.00 91.62 96 ALA A N 1
ATOM 776 C CA . ALA A 1 96 ? 15.623 8.824 -13.495 1.00 91.62 96 ALA A CA 1
ATOM 777 C C . ALA A 1 96 ? 14.923 7.674 -14.254 1.00 91.62 96 ALA A C 1
ATOM 779 O O . ALA A 1 96 ? 15.088 6.514 -13.887 1.00 91.62 96 ALA A O 1
ATOM 780 N N . ASN A 1 97 ? 14.127 7.968 -15.294 1.00 87.12 97 ASN A N 1
ATOM 781 C CA . ASN A 1 97 ? 13.320 7.002 -16.055 1.00 87.12 97 ASN A CA 1
ATOM 782 C C . ASN A 1 97 ? 12.348 6.157 -15.202 1.00 87.12 97 ASN A C 1
ATOM 784 O O . ASN A 1 97 ? 11.891 5.102 -15.643 1.00 87.12 97 ASN A O 1
ATOM 788 N N . ILE A 1 98 ? 11.990 6.631 -14.004 1.00 88.19 98 ILE A N 1
ATOM 789 C CA . ILE A 1 98 ? 10.981 6.001 -13.140 1.00 88.19 98 ILE A CA 1
ATOM 790 C C . ILE A 1 98 ? 9.584 6.340 -13.667 1.00 88.19 98 ILE A C 1
ATOM 792 O O . ILE A 1 98 ? 8.723 5.468 -13.778 1.00 88.19 98 ILE A O 1
ATOM 796 N N . LEU A 1 99 ? 9.367 7.611 -14.025 1.00 86.38 99 LEU A N 1
ATOM 797 C CA . LEU A 1 99 ? 8.156 8.059 -14.706 1.00 86.38 99 LEU A CA 1
ATOM 798 C C . LEU A 1 99 ? 8.418 8.214 -16.211 1.00 86.38 99 LEU A C 1
ATOM 800 O O . LEU A 1 99 ? 9.316 8.960 -16.603 1.00 86.38 99 LEU A O 1
ATOM 804 N N . PRO A 1 100 ? 7.621 7.561 -17.073 1.00 84.00 100 PRO A N 1
ATOM 805 C CA . PRO A 1 100 ? 7.684 7.783 -18.510 1.00 84.00 100 PRO A CA 1
ATOM 806 C C . PRO A 1 100 ? 7.316 9.229 -18.862 1.00 84.00 100 PRO A C 1
ATOM 808 O O . PRO A 1 100 ? 6.394 9.803 -18.275 1.00 84.00 100 PRO A O 1
ATOM 811 N N . ARG A 1 101 ? 8.000 9.812 -19.853 1.00 82.75 101 ARG A N 1
ATOM 812 C CA . ARG A 1 101 ? 7.743 11.193 -20.305 1.00 82.75 101 ARG A CA 1
ATOM 813 C C . ARG A 1 101 ? 6.317 11.367 -20.815 1.00 82.75 101 ARG A C 1
ATOM 815 O O . ARG A 1 101 ? 5.747 12.443 -20.684 1.00 82.75 101 ARG A O 1
ATOM 822 N N . GLU A 1 102 ? 5.726 10.300 -21.340 1.00 80.88 102 GLU A N 1
ATOM 823 C CA . GLU A 1 102 ? 4.381 10.286 -21.912 1.00 80.88 102 GLU A CA 1
ATOM 824 C C . GLU A 1 102 ? 3.289 10.471 -20.843 1.00 80.88 102 GLU A C 1
ATOM 826 O O . GLU A 1 102 ? 2.188 10.917 -21.162 1.00 80.88 102 GLU A O 1
ATOM 831 N N . CYS A 1 103 ? 3.592 10.170 -19.573 1.00 80.38 103 CYS A N 1
ATOM 832 C CA . CYS A 1 103 ? 2.698 10.402 -18.433 1.00 80.38 103 CYS A CA 1
ATOM 833 C C . CYS A 1 103 ? 2.672 11.872 -17.980 1.00 80.38 103 CYS A C 1
ATOM 835 O O . CYS A 1 103 ? 1.857 12.240 -17.124 1.00 80.38 103 CYS A O 1
ATOM 837 N N . CYS A 1 104 ? 3.585 12.707 -18.484 1.00 83.81 104 CYS A N 1
ATOM 838 C CA . CYS A 1 104 ? 3.816 14.056 -17.986 1.00 83.81 104 CYS A CA 1
ATOM 839 C C . CYS A 1 104 ? 3.654 15.103 -19.095 1.00 83.81 104 CYS A C 1
ATOM 841 O O . CYS A 1 104 ? 4.052 14.911 -20.240 1.00 83.81 104 CYS A O 1
ATOM 843 N N . ARG A 1 105 ? 3.088 16.260 -18.749 1.00 82.25 105 ARG A N 1
ATOM 844 C CA . ARG A 1 105 ? 3.080 17.454 -19.601 1.00 82.25 105 ARG A CA 1
ATOM 845 C C . ARG A 1 105 ? 4.139 18.408 -19.075 1.00 82.25 105 ARG A C 1
ATOM 847 O O . ARG A 1 105 ? 4.175 18.649 -17.875 1.00 82.25 105 ARG A O 1
ATOM 854 N N . ARG A 1 106 ? 4.956 18.992 -19.949 1.00 82.19 106 ARG A N 1
ATOM 855 C CA . ARG A 1 106 ? 5.767 20.145 -19.552 1.00 82.19 106 ARG A CA 1
ATOM 856 C C . ARG A 1 106 ? 4.847 21.351 -19.376 1.00 82.19 106 ARG A C 1
ATOM 858 O O . ARG A 1 106 ? 4.084 21.674 -20.294 1.00 82.19 106 ARG A O 1
ATOM 865 N N . ASP A 1 107 ? 4.881 21.959 -18.202 1.00 80.81 107 ASP A N 1
ATOM 866 C CA . ASP A 1 107 ? 4.198 23.218 -17.964 1.00 80.81 107 ASP A CA 1
ATOM 867 C C . ASP A 1 107 ? 4.929 24.350 -18.697 1.00 80.81 107 ASP A C 1
ATOM 869 O O . ASP A 1 107 ? 6.160 24.379 -18.757 1.00 80.81 107 ASP A O 1
ATOM 873 N N . ARG A 1 108 ? 4.169 25.254 -19.317 1.00 77.06 108 ARG A N 1
ATOM 874 C CA . ARG A 1 108 ? 4.731 26.332 -20.149 1.00 77.06 108 ARG A CA 1
ATOM 875 C C . ARG A 1 108 ? 5.227 27.509 -19.315 1.00 77.06 108 ARG A C 1
ATOM 877 O O . ARG A 1 108 ? 6.112 28.212 -19.780 1.00 77.06 108 ARG A O 1
ATOM 884 N N . ALA A 1 109 ? 4.668 27.707 -18.121 1.00 78.19 109 ALA A N 1
ATOM 885 C CA . ALA A 1 109 ? 5.028 28.815 -17.243 1.00 78.19 109 ALA A CA 1
ATOM 886 C C . ALA A 1 109 ? 6.274 28.501 -16.403 1.00 78.19 109 ALA A C 1
ATOM 888 O O . ALA A 1 109 ? 7.195 29.307 -16.345 1.00 78.19 109 ALA A O 1
ATOM 889 N N . SER A 1 110 ? 6.320 27.318 -15.784 1.00 76.25 110 SER A N 1
ATOM 890 C CA . SER A 1 110 ? 7.412 26.943 -14.874 1.00 76.25 110 SER A CA 1
ATOM 891 C C . SER A 1 110 ? 8.499 26.080 -15.536 1.00 76.25 110 SER A C 1
ATOM 893 O O . SER A 1 110 ? 9.580 25.895 -14.988 1.00 76.25 110 SER A O 1
ATOM 895 N N . GLY A 1 111 ? 8.237 25.522 -16.726 1.00 79.00 111 GLY A N 1
ATOM 896 C CA . GLY A 1 111 ? 9.160 24.608 -17.416 1.00 79.00 111 GLY A CA 1
ATOM 897 C C . GLY A 1 111 ? 9.260 23.211 -16.785 1.00 79.00 111 GLY A C 1
ATOM 898 O O . GLY A 1 111 ? 9.892 22.320 -17.359 1.00 79.00 111 GLY A O 1
ATOM 899 N N . GLU A 1 112 ? 8.609 22.989 -15.642 1.00 82.75 112 GLU A N 1
ATOM 900 C CA . GLU A 1 112 ? 8.596 21.718 -14.921 1.00 82.75 112 GLU A CA 1
ATOM 901 C C . GLU A 1 112 ? 7.627 20.690 -15.527 1.00 82.75 112 GLU A C 1
ATOM 903 O O . GLU A 1 112 ? 6.684 21.011 -16.254 1.00 82.75 112 GLU A O 1
ATOM 908 N N . TYR A 1 113 ? 7.858 19.409 -15.233 1.00 83.06 113 TYR A N 1
ATOM 909 C CA . TYR A 1 113 ? 6.949 18.334 -15.629 1.00 83.06 113 TYR A CA 1
ATOM 910 C C . TYR A 1 113 ? 5.792 18.214 -14.632 1.00 83.06 113 TYR A C 1
ATOM 912 O O . TYR A 1 113 ? 6.004 18.013 -13.440 1.00 83.06 113 TYR A O 1
ATOM 920 N N . MET A 1 114 ? 4.564 18.242 -15.139 1.00 83.94 114 MET A N 1
ATOM 921 C CA . MET A 1 114 ? 3.336 17.992 -14.389 1.00 83.94 114 MET A CA 1
ATOM 922 C C . MET A 1 114 ? 2.743 16.639 -14.791 1.00 83.94 114 MET A C 1
ATOM 924 O O . MET A 1 114 ? 2.661 16.307 -15.975 1.00 83.94 114 MET A O 1
ATOM 928 N N . TYR A 1 115 ? 2.313 15.840 -13.817 1.00 83.12 115 TYR A N 1
ATOM 929 C CA . TYR A 1 115 ? 1.707 14.534 -14.077 1.00 83.12 115 TYR A CA 1
ATOM 930 C C . TYR A 1 115 ? 0.300 14.689 -14.678 1.00 83.12 115 TYR A C 1
ATOM 932 O O . TYR A 1 115 ? -0.540 15.386 -14.114 1.00 83.12 115 TYR A O 1
ATOM 940 N N . ARG A 1 116 ? 0.042 14.038 -15.820 1.00 80.31 116 ARG A N 1
ATOM 941 C CA . ARG A 1 116 ? -1.231 14.106 -16.567 1.00 80.31 116 ARG A CA 1
ATOM 942 C C . ARG A 1 116 ? -2.012 12.778 -16.543 1.00 80.31 116 ARG A C 1
ATOM 944 O O . ARG A 1 116 ? -3.160 12.741 -16.969 1.00 80.31 116 ARG A O 1
ATOM 951 N N . GLY A 1 117 ? -1.424 11.703 -16.012 1.00 73.12 117 GLY A N 1
ATOM 952 C CA . GLY A 1 117 ? -2.047 10.375 -15.942 1.00 73.12 117 GLY A CA 1
ATOM 953 C C . GLY A 1 117 ? -1.473 9.376 -16.953 1.00 73.12 117 GLY A C 1
ATOM 954 O O . GLY A 1 117 ? -1.041 9.753 -18.038 1.00 73.12 117 GLY A O 1
ATOM 955 N N . GLY A 1 118 ? -1.461 8.089 -16.582 1.00 69.50 118 GLY A N 1
ATOM 956 C CA . GLY A 1 118 ? -0.746 7.020 -17.299 1.00 69.50 118 GLY A CA 1
ATOM 957 C C . GLY A 1 118 ? -1.613 5.900 -17.888 1.00 69.50 118 GLY A C 1
ATOM 958 O O . GLY A 1 118 ? -1.082 4.843 -18.215 1.00 69.50 118 GLY A O 1
ATOM 959 N N . LEU A 1 119 ? -2.930 6.095 -18.031 1.00 67.38 119 LEU A N 1
ATOM 960 C CA . LEU A 1 119 ? -3.899 5.006 -18.263 1.00 67.38 119 LEU A CA 1
ATOM 961 C C . LEU A 1 119 ? -3.607 4.116 -19.495 1.00 67.38 119 LEU A C 1
ATOM 963 O O . LEU A 1 119 ? -4.023 2.963 -19.537 1.00 67.38 119 LEU A O 1
ATOM 967 N N . VAL A 1 120 ? -2.885 4.626 -20.498 1.00 71.94 120 VAL A N 1
ATOM 968 C CA . VAL A 1 120 ? -2.609 3.909 -21.763 1.00 71.94 120 VAL A CA 1
ATOM 969 C C . VAL A 1 120 ? -1.107 3.699 -22.008 1.00 71.94 120 VAL A C 1
ATOM 971 O O . VAL A 1 120 ? -0.707 3.222 -23.067 1.00 71.94 120 VAL A O 1
ATOM 974 N N . VAL A 1 121 ? -0.245 4.046 -21.052 1.00 77.19 121 VAL A N 1
ATOM 975 C CA . VAL A 1 121 ? 1.210 4.093 -21.283 1.00 77.19 121 VAL A CA 1
ATOM 976 C C . VAL A 1 121 ? 1.813 2.697 -21.404 1.00 77.19 121 VAL A C 1
ATOM 978 O O . VAL A 1 121 ? 2.571 2.441 -22.336 1.00 77.19 121 VAL A O 1
ATOM 981 N N . GLU A 1 122 ? 1.382 1.757 -20.564 1.00 75.81 122 GLU A N 1
ATOM 982 C CA . GLU A 1 122 ? 1.822 0.358 -20.646 1.00 75.81 122 GLU A CA 1
ATOM 983 C C . GLU A 1 122 ? 1.416 -0.302 -21.970 1.00 75.81 122 GLU A C 1
ATOM 985 O O . GLU A 1 122 ? 2.220 -0.973 -22.620 1.00 75.81 122 GLU A O 1
ATOM 990 N N . ARG A 1 123 ? 0.182 -0.050 -22.432 1.00 78.19 123 ARG A N 1
ATOM 991 C CA . ARG A 1 123 ? -0.300 -0.569 -23.722 1.00 78.19 123 ARG A CA 1
ATOM 992 C C . ARG A 1 123 ? 0.494 0.011 -24.890 1.00 78.19 123 ARG A C 1
ATOM 994 O O . ARG A 1 123 ? 0.910 -0.742 -25.765 1.00 78.19 123 ARG A O 1
ATOM 1001 N N . LYS A 1 124 ? 0.749 1.323 -24.889 1.00 80.56 124 LYS A N 1
ATOM 1002 C CA . LYS A 1 124 ? 1.551 1.984 -25.931 1.00 80.56 124 LYS A CA 1
ATOM 1003 C C . LYS A 1 124 ? 2.981 1.450 -25.969 1.00 80.56 124 LYS A C 1
ATOM 1005 O O . LYS A 1 124 ? 3.436 1.052 -27.035 1.00 80.56 124 LYS A O 1
ATOM 1010 N N . LYS A 1 125 ? 3.643 1.333 -24.815 1.00 81.06 125 LYS A N 1
ATOM 1011 C CA . LYS A 1 125 ? 5.004 0.781 -24.730 1.00 81.06 125 LYS A CA 1
ATOM 1012 C C . LYS A 1 125 ? 5.084 -0.665 -25.200 1.00 81.06 125 LYS A C 1
ATOM 1014 O O . LYS A 1 125 ? 6.063 -1.039 -25.840 1.00 81.06 125 LYS A O 1
ATOM 1019 N N . LYS A 1 126 ? 4.072 -1.486 -24.907 1.00 84.25 126 LYS A N 1
ATOM 1020 C CA . LYS A 1 126 ? 4.018 -2.863 -25.414 1.00 84.25 126 LYS A CA 1
ATOM 1021 C C . LYS A 1 126 ? 3.984 -2.883 -26.943 1.00 84.25 126 LYS A C 1
ATOM 1023 O O . LYS A 1 126 ? 4.799 -3.565 -27.554 1.00 84.25 126 LYS A O 1
ATOM 1028 N N . VAL A 1 127 ? 3.114 -2.070 -27.539 1.00 85.69 127 VAL A N 1
ATOM 1029 C CA . VAL A 1 127 ? 3.005 -1.947 -28.999 1.00 85.69 127 VAL A CA 1
ATOM 1030 C C . VAL A 1 127 ? 4.298 -1.403 -29.615 1.00 85.69 127 VAL A C 1
ATOM 1032 O O . VAL A 1 127 ? 4.748 -1.905 -30.639 1.00 85.69 127 VAL A O 1
ATOM 1035 N N . GLU A 1 128 ? 4.935 -0.407 -29.000 1.00 85.75 128 GLU A N 1
ATOM 1036 C CA . GLU A 1 128 ? 6.216 0.133 -29.476 1.00 85.75 128 GLU A CA 1
ATOM 1037 C C . GLU A 1 128 ? 7.335 -0.910 -29.432 1.00 85.75 128 GLU A C 1
ATOM 1039 O O . GLU A 1 128 ? 8.077 -1.056 -30.402 1.00 85.75 128 GLU A O 1
ATOM 1044 N N . ARG A 1 129 ? 7.425 -1.693 -28.352 1.00 90.06 129 ARG A N 1
ATOM 1045 C CA . ARG A 1 129 ? 8.392 -2.795 -28.245 1.00 90.06 129 ARG A CA 1
ATOM 1046 C C . ARG A 1 129 ? 8.162 -3.858 -29.315 1.00 90.06 129 ARG A C 1
ATOM 1048 O O . ARG A 1 129 ? 9.129 -4.344 -29.894 1.00 90.06 129 ARG A O 1
ATOM 1055 N N . GLU A 1 130 ? 6.907 -4.201 -29.593 1.00 89.25 130 GLU A N 1
ATOM 1056 C CA . GLU A 1 130 ? 6.556 -5.157 -30.649 1.00 89.25 130 GLU A CA 1
ATOM 1057 C C . GLU A 1 130 ? 6.926 -4.624 -32.039 1.00 89.25 130 GLU A C 1
ATOM 1059 O O . GLU A 1 130 ? 7.550 -5.345 -32.815 1.00 89.25 130 GLU A O 1
ATOM 1064 N N . LYS A 1 131 ? 6.667 -3.341 -32.323 1.00 92.31 131 LYS A N 1
ATOM 1065 C CA . LYS A 1 131 ? 7.091 -2.693 -33.577 1.00 92.31 131 LYS A CA 1
ATOM 1066 C C . LYS A 1 131 ? 8.609 -2.674 -33.745 1.00 92.31 131 LYS A C 1
ATOM 1068 O O . LYS A 1 131 ? 9.102 -2.965 -34.831 1.00 92.31 131 LYS A O 1
ATOM 1073 N N . VAL A 1 132 ? 9.355 -2.353 -32.686 1.00 93.00 132 VAL A N 1
ATOM 1074 C CA . VAL A 1 132 ? 10.828 -2.369 -32.716 1.00 93.00 132 VAL A CA 1
ATOM 1075 C C . VAL A 1 132 ? 11.345 -3.788 -32.930 1.00 93.00 132 VAL A C 1
ATOM 1077 O O . VAL A 1 132 ? 12.242 -3.990 -33.743 1.00 93.00 132 VAL A O 1
ATOM 1080 N N . LYS A 1 133 ? 10.761 -4.783 -32.256 1.00 95.38 133 LYS A N 1
ATOM 1081 C CA . LYS A 1 133 ? 11.120 -6.195 -32.436 1.00 95.38 133 LYS A CA 1
ATOM 1082 C C . LYS A 1 133 ? 10.901 -6.651 -33.878 1.00 95.38 133 LYS A C 1
ATOM 1084 O O . LYS A 1 133 ? 11.776 -7.305 -34.440 1.00 95.38 133 LYS A O 1
ATOM 1089 N N . GLU A 1 134 ? 9.767 -6.287 -34.470 1.00 93.00 134 GLU A N 1
ATOM 1090 C CA . GLU A 1 134 ? 9.456 -6.631 -35.857 1.00 93.00 134 GLU A CA 1
ATOM 1091 C C . GLU A 1 134 ? 10.400 -5.926 -36.838 1.00 93.00 134 GLU A C 1
ATOM 1093 O O . GLU A 1 134 ? 10.988 -6.567 -37.707 1.00 93.00 134 GLU A O 1
ATOM 1098 N N . GLY A 1 135 ? 10.640 -4.625 -36.645 1.00 94.31 135 GLY A N 1
ATOM 1099 C CA . GLY A 1 135 ? 11.582 -3.864 -37.466 1.00 94.31 135 GLY A CA 1
ATOM 1100 C C . GLY A 1 135 ? 13.009 -4.416 -37.398 1.00 94.31 135 GLY A C 1
ATOM 1101 O O . GLY A 1 135 ? 13.678 -4.529 -38.425 1.00 94.31 135 GLY A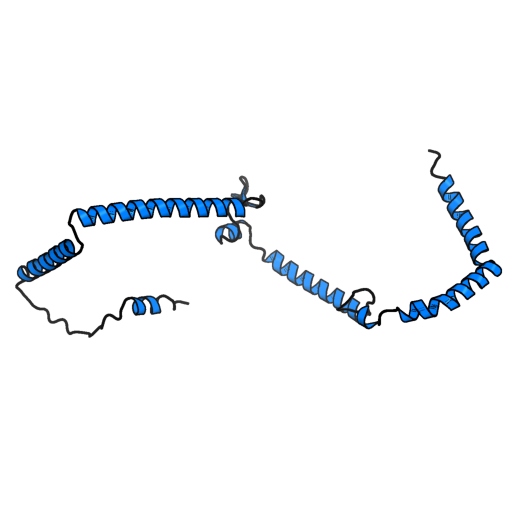 O 1
ATOM 1102 N N . LEU A 1 136 ? 13.462 -4.824 -36.208 1.00 95.88 136 LEU A N 1
ATOM 1103 C CA . LEU A 1 136 ? 14.763 -5.469 -36.026 1.00 95.88 136 LEU A CA 1
ATOM 1104 C C . LEU A 1 136 ? 14.831 -6.832 -36.715 1.00 95.88 136 LEU A C 1
ATOM 1106 O O . LEU A 1 136 ? 15.862 -7.140 -37.308 1.00 95.88 136 LEU A O 1
ATOM 1110 N N . ARG A 1 137 ? 13.756 -7.629 -36.683 1.00 93.75 137 ARG A N 1
ATOM 1111 C CA . ARG A 1 137 ? 13.705 -8.913 -37.395 1.00 93.75 137 ARG A CA 1
ATOM 1112 C C . ARG A 1 137 ? 13.893 -8.710 -38.897 1.00 93.75 137 ARG A C 1
ATOM 1114 O O . ARG A 1 137 ? 14.811 -9.287 -39.470 1.00 93.75 137 ARG A O 1
ATOM 1121 N N . VAL A 1 138 ? 13.098 -7.828 -39.502 1.00 94.81 138 VAL A N 1
ATOM 1122 C CA . VAL A 1 138 ? 13.177 -7.531 -40.942 1.00 94.81 138 VAL A CA 1
ATOM 1123 C C . VAL A 1 138 ? 14.554 -6.975 -41.318 1.00 94.81 138 VAL A C 1
ATOM 1125 O O . VAL A 1 138 ? 15.134 -7.353 -42.338 1.00 94.81 138 VAL A O 1
ATOM 1128 N N . TRP A 1 139 ? 15.120 -6.096 -40.485 1.00 95.62 139 TRP A N 1
ATOM 1129 C CA . TRP A 1 139 ? 16.464 -5.566 -40.709 1.00 95.62 139 TRP A CA 1
ATOM 1130 C C . TRP A 1 139 ? 17.536 -6.661 -40.645 1.00 95.62 139 TRP A C 1
ATOM 1132 O O . TRP A 1 139 ? 18.420 -6.694 -41.505 1.00 95.62 139 TRP A O 1
ATOM 1142 N N . LEU A 1 140 ? 17.444 -7.573 -39.672 1.00 95.94 140 LEU A N 1
ATOM 1143 C CA . LEU A 1 140 ? 18.361 -8.704 -39.531 1.00 95.94 140 LEU A CA 1
ATOM 1144 C C . LEU A 1 140 ? 18.252 -9.674 -40.707 1.00 95.94 140 LEU A C 1
ATOM 1146 O O . LEU A 1 140 ? 19.283 -10.081 -41.228 1.00 95.94 140 LEU A O 1
ATOM 1150 N N . GLU A 1 141 ? 17.046 -9.999 -41.169 1.00 93.69 141 GLU A N 1
ATOM 1151 C CA . GLU A 1 141 ? 16.831 -10.864 -42.337 1.00 93.69 141 GLU A CA 1
ATOM 1152 C C . GLU A 1 141 ? 17.415 -10.243 -43.608 1.00 93.69 141 GLU A C 1
ATOM 1154 O 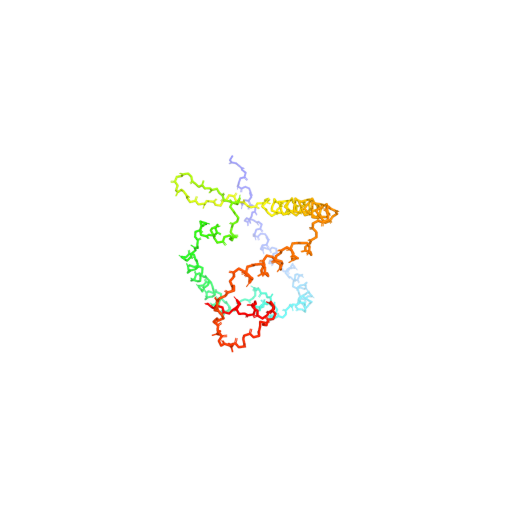O . GLU A 1 141 ? 18.156 -10.894 -44.351 1.00 93.69 141 GLU A O 1
ATOM 1159 N N . ARG A 1 142 ? 17.177 -8.944 -43.822 1.00 92.81 142 ARG A N 1
ATOM 1160 C CA . ARG A 1 142 ? 17.774 -8.206 -44.940 1.00 92.81 142 ARG A CA 1
ATOM 1161 C C . ARG A 1 142 ? 19.299 -8.184 -44.851 1.00 92.81 142 ARG A C 1
ATOM 1163 O O . ARG A 1 142 ? 19.972 -8.417 -45.857 1.00 92.81 142 ARG A O 1
ATOM 1170 N N . LYS A 1 143 ? 19.861 -7.929 -43.665 1.00 91.69 143 LYS A N 1
ATOM 1171 C CA . LYS A 1 143 ? 21.315 -7.933 -43.458 1.00 91.69 143 LYS A CA 1
ATOM 1172 C C . LYS A 1 143 ? 21.924 -9.318 -43.615 1.00 91.69 143 LYS A C 1
ATOM 1174 O O . LYS A 1 143 ? 22.975 -9.429 -44.241 1.00 91.69 143 LYS A O 1
ATOM 1179 N N . ALA A 1 144 ? 21.265 -10.362 -43.127 1.00 90.12 144 ALA A N 1
ATOM 1180 C CA . ALA A 1 144 ? 21.673 -11.745 -43.334 1.00 90.12 144 ALA A CA 1
ATOM 1181 C C . ALA A 1 144 ? 21.683 -12.091 -44.830 1.00 90.12 144 ALA A C 1
ATOM 1183 O O . ALA A 1 144 ? 22.664 -12.650 -45.317 1.00 90.12 144 ALA A O 1
ATOM 1184 N N . GLY A 1 145 ? 20.665 -11.665 -45.583 1.00 89.12 145 GLY A N 1
ATOM 1185 C CA . GLY A 1 145 ? 20.623 -11.808 -47.039 1.00 89.12 145 GLY A CA 1
ATOM 1186 C C . GLY A 1 145 ? 21.752 -11.058 -47.757 1.00 89.12 145 GLY A C 1
ATOM 1187 O O . GLY A 1 145 ? 22.381 -11.606 -48.661 1.00 89.12 145 GLY A O 1
ATOM 1188 N N . GLU A 1 146 ? 22.069 -9.827 -47.346 1.00 87.38 146 GLU A N 1
ATOM 1189 C CA . GLU A 1 146 ? 23.222 -9.079 -47.876 1.00 87.38 146 GLU A CA 1
ATOM 1190 C C . GLU A 1 146 ? 24.558 -9.779 -47.576 1.00 87.38 146 GLU A C 1
ATOM 1192 O O . GLU A 1 146 ? 25.438 -9.822 -48.440 1.00 87.38 146 GLU A O 1
ATOM 1197 N N . ILE A 1 147 ? 24.713 -10.345 -46.377 1.00 83.75 147 ILE A N 1
ATOM 1198 C CA . ILE A 1 147 ? 25.906 -11.101 -45.973 1.00 83.75 147 ILE A CA 1
ATOM 1199 C C . ILE A 1 147 ? 26.027 -12.396 -46.787 1.00 83.75 147 ILE A C 1
ATOM 1201 O O . ILE A 1 147 ? 27.106 -12.681 -47.308 1.00 83.75 147 ILE A O 1
ATOM 1205 N N . MET A 1 148 ? 24.933 -13.141 -46.965 1.00 80.38 148 MET A N 1
ATOM 1206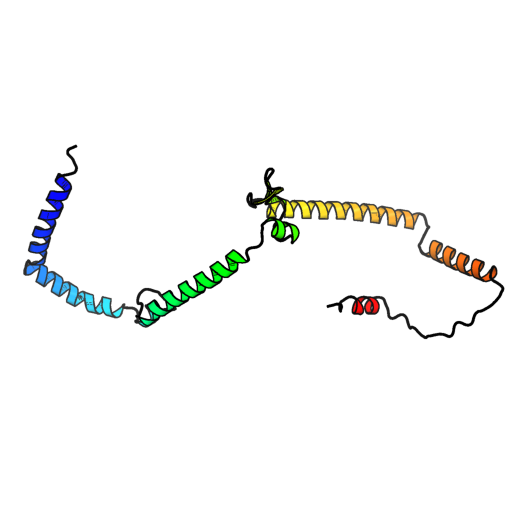 C CA . MET A 1 148 ? 24.909 -14.365 -47.776 1.00 80.38 148 MET A CA 1
ATOM 1207 C C . MET A 1 148 ? 25.243 -14.074 -49.242 1.00 80.38 148 MET A C 1
ATOM 1209 O O . MET A 1 148 ? 26.138 -14.709 -49.791 1.00 80.38 148 MET A O 1
ATOM 1213 N N . LYS A 1 149 ? 24.661 -13.026 -49.841 1.00 82.06 149 LYS A N 1
ATOM 1214 C CA . LYS A 1 149 ? 25.002 -12.597 -51.211 1.00 82.06 149 LYS A CA 1
ATOM 1215 C C . LYS A 1 149 ? 26.466 -12.172 -51.354 1.00 82.06 149 LYS A C 1
ATOM 1217 O O . LYS A 1 149 ? 27.068 -12.383 -52.402 1.00 82.06 149 LYS A O 1
ATOM 1222 N N . ARG A 1 150 ? 27.070 -11.558 -50.328 1.00 73.31 150 ARG A N 1
ATOM 1223 C CA . ARG A 1 150 ? 28.514 -11.239 -50.323 1.00 73.31 150 ARG A CA 1
ATOM 1224 C C . ARG A 1 150 ? 29.381 -12.495 -50.220 1.00 73.31 150 ARG A C 1
ATOM 1226 O O . ARG A 1 150 ? 30.439 -12.538 -50.845 1.00 73.31 150 ARG A O 1
ATOM 1233 N N . ARG A 1 151 ? 28.929 -13.504 -49.469 1.00 67.44 151 ARG A N 1
ATOM 1234 C CA . ARG A 1 151 ? 29.584 -14.813 -49.360 1.00 67.44 151 ARG A CA 1
ATOM 1235 C C . ARG A 1 151 ? 29.511 -15.593 -50.678 1.00 67.44 151 ARG A C 1
ATOM 1237 O O . ARG A 1 151 ? 30.526 -16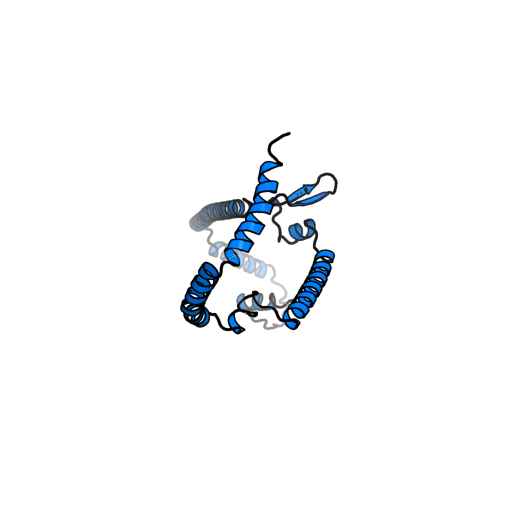.135 -51.096 1.00 67.44 151 ARG A O 1
ATOM 1244 N N . GLU A 1 152 ? 28.359 -15.590 -51.348 1.00 69.38 152 GLU A N 1
ATOM 1245 C CA . GLU A 1 152 ? 28.151 -16.205 -52.672 1.00 69.38 152 GLU A CA 1
ATOM 1246 C C . GLU A 1 152 ? 28.969 -15.519 -53.771 1.00 69.38 152 GLU A C 1
ATOM 1248 O O . GLU A 1 152 ? 29.542 -16.188 -54.623 1.00 69.38 152 GLU A O 1
ATOM 1253 N N . LYS A 1 153 ? 29.131 -14.190 -53.701 1.00 67.94 153 LYS A N 1
ATOM 1254 C CA . LYS A 1 153 ? 30.046 -13.425 -54.570 1.00 67.94 153 LYS A CA 1
ATOM 1255 C C . LYS A 1 153 ? 31.539 -13.687 -54.292 1.00 67.94 153 LYS A C 1
ATOM 1257 O O . LYS A 1 153 ? 32.391 -12.982 -54.825 1.00 67.94 153 LYS A O 1
ATOM 1262 N N . GLY A 1 154 ? 31.875 -14.672 -53.457 1.00 54.66 154 GLY A N 1
ATOM 1263 C CA . GLY A 1 154 ? 33.218 -15.247 -53.369 1.00 54.66 154 GLY A CA 1
ATOM 1264 C C . GLY A 1 154 ? 34.264 -14.420 -52.621 1.00 54.66 154 GLY A C 1
ATOM 1265 O O . GLY A 1 154 ? 35.396 -14.876 -52.474 1.00 54.66 154 GLY A O 1
ATOM 1266 N N . VAL A 1 155 ? 33.929 -13.247 -52.069 1.00 59.78 155 VAL A N 1
ATOM 1267 C CA . VAL A 1 155 ? 34.848 -12.522 -51.170 1.00 59.78 155 VAL A CA 1
ATOM 1268 C C . VAL A 1 155 ? 34.670 -13.064 -49.755 1.00 59.78 155 VAL A C 1
ATOM 1270 O O . VAL A 1 155 ? 34.174 -12.397 -48.848 1.00 59.78 155 VAL A O 1
ATOM 1273 N N . GLY A 1 156 ? 35.022 -14.338 -49.585 1.00 62.06 156 GLY A N 1
ATOM 1274 C CA . GLY A 1 156 ? 35.034 -14.983 -48.281 1.00 62.06 156 GLY A CA 1
ATOM 1275 C C . GLY A 1 156 ? 36.020 -14.288 -47.344 1.00 62.06 156 GLY A C 1
ATOM 1276 O O . GLY A 1 156 ? 37.024 -13.722 -47.779 1.00 62.06 156 GLY A O 1
ATOM 1277 N N . VAL A 1 157 ? 35.769 -14.382 -46.038 1.00 65.31 157 VAL A N 1
ATOM 1278 C CA . VAL A 1 157 ? 36.699 -13.904 -45.001 1.00 65.31 157 VAL A CA 1
ATOM 1279 C C . VAL A 1 157 ? 38.104 -14.475 -45.228 1.00 65.31 157 VAL A C 1
ATOM 1281 O O . VAL A 1 157 ? 39.076 -13.760 -45.044 1.00 65.31 157 VAL A O 1
ATOM 1284 N N . GLY A 1 158 ? 38.221 -15.698 -45.760 1.00 63.91 158 GLY A N 1
ATOM 1285 C CA . GLY A 1 158 ? 39.497 -16.289 -46.175 1.00 63.91 158 GLY A CA 1
ATOM 1286 C C . GLY A 1 158 ? 40.260 -15.490 -47.240 1.00 63.91 158 GLY A C 1
ATOM 1287 O O . GLY A 1 158 ? 41.475 -15.394 -47.148 1.00 63.91 158 GLY A O 1
ATOM 1288 N N . VAL A 1 159 ? 39.585 -14.841 -48.197 1.00 70.31 159 VAL A N 1
ATOM 1289 C CA . VAL A 1 159 ? 40.234 -13.979 -49.208 1.00 70.31 159 VAL A CA 1
ATOM 1290 C C . VAL A 1 159 ? 40.738 -12.683 -48.575 1.00 70.31 159 VAL A C 1
ATOM 1292 O O . VAL A 1 159 ? 41.811 -12.201 -48.930 1.00 70.31 159 VAL A O 1
ATOM 1295 N N . LEU A 1 160 ? 39.992 -12.120 -47.622 1.00 72.00 160 LEU A N 1
ATOM 1296 C CA . LEU A 1 160 ? 40.409 -10.926 -46.880 1.00 72.00 160 LEU A CA 1
ATOM 1297 C C . LEU A 1 160 ? 41.557 -11.235 -45.913 1.00 72.00 160 LEU A C 1
ATOM 1299 O O . LEU A 1 160 ? 42.530 -10.489 -45.885 1.00 72.00 160 LEU A O 1
ATOM 1303 N N . VAL A 1 161 ? 41.481 -12.355 -45.189 1.00 75.81 161 VAL A N 1
ATOM 1304 C CA . VAL A 1 161 ? 42.548 -12.864 -44.314 1.00 75.81 161 VAL A CA 1
ATOM 1305 C C . VAL A 1 161 ? 43.791 -13.189 -45.134 1.00 75.81 161 VAL A C 1
ATOM 1307 O O . VAL A 1 161 ? 44.881 -12.780 -44.757 1.00 75.81 161 VAL A O 1
ATOM 1310 N N . TRP A 1 162 ? 43.644 -13.825 -46.297 1.00 74.38 162 TRP A N 1
ATOM 1311 C CA . TRP A 1 162 ? 44.761 -14.087 -47.200 1.00 74.38 162 TRP A CA 1
ATOM 1312 C C . TRP A 1 162 ? 45.364 -12.796 -47.764 1.00 74.38 162 TRP A C 1
ATOM 1314 O O . TRP A 1 162 ? 46.583 -12.650 -47.767 1.00 74.38 162 TRP A O 1
ATOM 1324 N N . ARG A 1 163 ? 44.549 -11.813 -48.180 1.00 77.75 163 ARG A N 1
ATOM 1325 C CA . ARG A 1 163 ? 45.050 -10.491 -48.608 1.00 77.75 163 ARG A CA 1
ATOM 1326 C C . ARG A 1 163 ? 45.767 -9.760 -47.476 1.00 77.75 163 ARG A C 1
ATOM 1328 O O . ARG A 1 163 ? 46.786 -9.129 -47.732 1.00 77.75 163 ARG A O 1
ATOM 1335 N N . LEU A 1 164 ? 45.261 -9.853 -46.248 1.00 76.31 164 LEU A N 1
ATOM 1336 C CA . LEU A 1 164 ? 45.867 -9.245 -45.067 1.00 76.31 164 LEU A CA 1
ATOM 1337 C C . LEU A 1 164 ? 47.191 -9.928 -44.714 1.00 76.31 164 LEU A C 1
ATOM 1339 O O . LEU A 1 164 ? 48.203 -9.253 -44.584 1.00 76.31 164 LEU A O 1
ATOM 1343 N N . GLN A 1 165 ? 47.218 -11.259 -44.649 1.00 77.62 165 GLN A N 1
ATOM 1344 C CA . GLN A 1 165 ? 48.429 -12.042 -44.405 1.00 77.62 165 GLN A CA 1
ATOM 1345 C C . GLN A 1 165 ? 49.477 -11.812 -45.500 1.00 77.62 165 GLN A C 1
ATOM 1347 O O . GLN A 1 165 ? 50.666 -11.704 -45.209 1.00 77.62 165 GLN A O 1
ATOM 1352 N N . ARG A 1 166 ? 49.047 -11.675 -46.760 1.00 76.06 166 ARG A N 1
ATOM 1353 C CA . ARG A 1 166 ? 49.926 -11.322 -47.878 1.00 76.06 166 ARG A CA 1
ATOM 1354 C C . ARG A 1 166 ? 50.460 -9.897 -47.763 1.00 76.06 166 ARG A C 1
ATOM 1356 O O . ARG A 1 166 ? 51.644 -9.693 -47.995 1.00 76.06 166 ARG A O 1
ATOM 1363 N N . ARG A 1 167 ? 49.623 -8.928 -47.378 1.00 75.94 167 ARG A N 1
ATOM 1364 C CA . ARG A 1 167 ? 50.054 -7.544 -47.127 1.00 75.94 167 ARG A CA 1
ATOM 1365 C C . ARG A 1 167 ? 51.067 -7.477 -45.980 1.00 75.94 167 ARG A C 1
ATOM 1367 O O . ARG A 1 167 ? 52.094 -6.843 -46.157 1.00 75.94 167 ARG A O 1
ATOM 1374 N N . MET A 1 168 ? 50.831 -8.185 -44.873 1.00 72.25 168 MET A N 1
ATOM 1375 C CA . MET A 1 168 ? 51.763 -8.250 -43.735 1.00 72.25 168 MET A CA 1
ATOM 1376 C C . MET A 1 168 ? 53.104 -8.895 -44.118 1.00 72.25 168 MET A C 1
ATOM 1378 O O . MET A 1 168 ? 54.149 -8.442 -43.670 1.00 72.25 168 MET A O 1
ATOM 1382 N N . ARG A 1 169 ? 53.099 -9.925 -44.978 1.00 69.19 169 ARG A N 1
ATOM 1383 C CA . ARG A 1 169 ? 54.337 -10.525 -45.512 1.00 69.19 169 ARG A CA 1
ATOM 1384 C C . ARG A 1 169 ? 55.111 -9.564 -46.420 1.00 69.19 169 ARG A C 1
ATOM 1386 O O . ARG A 1 169 ? 56.317 -9.451 -46.272 1.00 69.19 169 ARG A O 1
ATOM 1393 N N . LEU A 1 170 ? 54.418 -8.840 -47.301 1.00 62.03 170 LEU A N 1
ATOM 1394 C CA . LEU A 1 170 ? 55.033 -7.847 -48.194 1.00 62.03 170 LEU A CA 1
ATOM 1395 C C . LEU A 1 170 ? 55.547 -6.607 -47.447 1.00 62.03 170 LEU A C 1
ATOM 1397 O O . LEU A 1 170 ? 56.531 -6.005 -47.865 1.00 62.03 170 LEU A O 1
ATOM 1401 N N . GLU A 1 171 ? 54.893 -6.206 -46.354 1.00 58.22 171 GLU A N 1
ATOM 1402 C CA . GLU A 1 171 ? 55.427 -5.176 -45.458 1.00 58.22 171 GLU A CA 1
ATOM 1403 C C . GLU A 1 171 ? 56.649 -5.691 -44.695 1.00 58.22 171 GLU A C 1
ATOM 1405 O O . GLU A 1 171 ? 57.635 -4.968 -44.630 1.00 58.22 171 GLU A O 1
ATOM 1410 N N . GLY A 1 172 ? 56.650 -6.953 -44.249 1.00 54.62 172 GLY A N 1
ATOM 1411 C CA . GLY A 1 172 ? 57.828 -7.601 -43.660 1.00 54.62 172 GLY A CA 1
ATOM 1412 C C . GLY A 1 172 ? 59.024 -7.745 -44.614 1.00 54.62 172 GLY A C 1
ATOM 1413 O O . GLY A 1 172 ? 60.162 -7.705 -44.163 1.00 54.62 172 GLY A O 1
ATOM 1414 N N . GLU A 1 173 ? 58.795 -7.858 -45.926 1.00 52.81 173 GLU A N 1
ATOM 1415 C CA . GLU A 1 173 ? 59.863 -7.860 -46.943 1.00 52.81 173 GLU A CA 1
ATOM 1416 C C . GLU A 1 173 ? 60.354 -6.445 -47.305 1.00 52.81 173 GLU A C 1
ATOM 1418 O O . GLU A 1 173 ? 61.501 -6.280 -47.718 1.00 52.81 173 GLU A O 1
ATOM 1423 N N . ARG A 1 174 ? 59.526 -5.403 -47.128 1.00 48.72 174 ARG A N 1
ATOM 1424 C CA . ARG A 1 174 ? 59.930 -3.995 -47.328 1.00 48.72 174 ARG A CA 1
ATOM 1425 C C . ARG A 1 174 ? 60.705 -3.422 -46.145 1.00 48.72 174 ARG A C 1
ATOM 1427 O O . ARG A 1 174 ? 61.545 -2.551 -46.348 1.00 48.72 174 ARG A O 1
ATOM 1434 N N . THR A 1 175 ? 60.484 -3.934 -44.939 1.00 44.09 175 THR A N 1
ATOM 1435 C CA . THR A 1 175 ? 61.347 -3.716 -43.770 1.00 44.09 175 THR A CA 1
ATOM 1436 C C . THR A 1 175 ? 62.335 -4.871 -43.592 1.00 44.09 175 THR A C 1
ATOM 1438 O O . THR A 1 175 ? 62.498 -5.433 -42.513 1.00 44.09 175 THR A O 1
ATOM 1441 N N . GLY A 1 176 ? 63.075 -5.188 -44.657 1.00 43.78 176 GLY A N 1
ATOM 1442 C CA . GLY A 1 176 ? 64.372 -5.846 -44.537 1.00 43.78 176 GLY A CA 1
ATOM 1443 C C . GLY A 1 176 ? 65.385 -4.886 -43.912 1.00 43.78 176 GLY A C 1
ATOM 1444 O O . GLY A 1 176 ? 66.152 -4.238 -44.617 1.00 43.78 176 GLY A O 1
ATOM 1445 N N . GLY A 1 177 ? 65.362 -4.753 -42.586 1.00 41.44 177 GLY A N 1
ATOM 1446 C CA . GLY A 1 177 ? 66.341 -3.950 -41.861 1.00 41.44 177 GLY A CA 1
ATOM 1447 C C . GLY A 1 177 ? 65.942 -3.669 -40.418 1.00 41.44 177 GLY A C 1
ATOM 1448 O O . GLY A 1 177 ? 65.146 -2.773 -40.165 1.00 41.44 177 GLY A O 1
ATOM 1449 N N . LYS A 1 178 ? 66.607 -4.383 -39.501 1.00 35.09 178 LYS A N 1
ATOM 1450 C CA . LYS A 1 178 ? 66.556 -4.297 -38.029 1.00 35.09 178 LYS A CA 1
ATOM 1451 C C . LYS A 1 178 ? 65.375 -5.012 -37.375 1.00 35.09 178 LYS A C 1
ATOM 1453 O O . LYS A 1 178 ? 64.336 -4.432 -37.078 1.00 35.09 178 LYS A O 1
ATOM 1458 N N . GLY A 1 179 ? 65.623 -6.282 -37.051 1.00 34.56 179 GLY A N 1
ATOM 1459 C CA . GLY A 1 179 ? 64.990 -6.906 -35.900 1.00 34.56 179 GLY A CA 1
ATOM 1460 C C . GLY A 1 179 ? 65.320 -6.087 -34.656 1.00 34.56 179 GLY A C 1
ATOM 1461 O O . GLY A 1 179 ? 66.484 -5.931 -34.294 1.00 34.56 179 GLY A O 1
ATOM 1462 N N . VAL A 1 180 ? 64.286 -5.523 -34.045 1.00 39.66 180 VAL A N 1
ATOM 1463 C CA . VAL A 1 180 ? 64.318 -5.171 -32.631 1.00 39.66 180 VAL A CA 1
ATOM 1464 C C . VAL A 1 180 ? 63.823 -6.419 -31.919 1.00 39.66 180 VAL A C 1
ATOM 1466 O O . VAL A 1 180 ? 62.656 -6.788 -32.055 1.00 39.66 180 VAL A O 1
ATOM 1469 N N . GLU A 1 181 ? 64.727 -7.097 -31.217 1.00 39.47 181 GLU A N 1
ATOM 1470 C CA . GLU A 1 181 ? 64.343 -8.037 -30.172 1.00 39.47 181 GLU A CA 1
ATOM 1471 C C . GLU A 1 181 ? 63.552 -7.245 -29.130 1.00 39.47 181 GLU A C 1
ATOM 1473 O O . GLU A 1 181 ? 64.096 -6.437 -28.383 1.00 39.47 181 GLU A O 1
ATOM 1478 N N . ILE A 1 182 ? 62.234 -7.419 -29.138 1.00 41.97 182 ILE A N 1
ATOM 1479 C CA . ILE A 1 182 ? 61.404 -7.062 -27.997 1.00 41.97 182 ILE A CA 1
ATOM 1480 C C . ILE A 1 182 ? 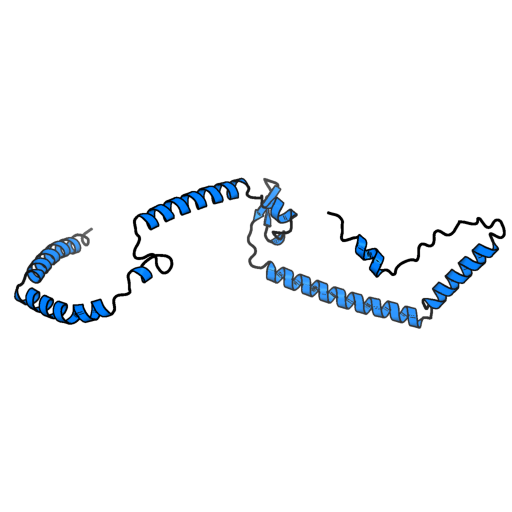61.332 -8.336 -27.173 1.00 41.97 182 ILE A C 1
ATOM 1482 O O . ILE A 1 182 ? 60.700 -9.310 -27.588 1.00 41.97 182 ILE A O 1
ATOM 1486 N N . GLU A 1 183 ? 62.036 -8.328 -26.043 1.00 37.47 183 GLU A N 1
ATOM 1487 C CA . GLU A 1 183 ? 61.956 -9.365 -25.023 1.00 37.47 183 GLU A CA 1
ATOM 1488 C C . GLU A 1 183 ? 60.491 -9.727 -24.760 1.00 37.47 183 GLU A C 1
ATOM 1490 O O . GLU A 1 183 ? 59.638 -8.881 -24.468 1.00 37.47 183 GLU A O 1
ATOM 1495 N N . GLY A 1 184 ? 60.197 -11.015 -24.916 1.00 37.12 184 GLY A N 1
ATOM 1496 C CA . GLY A 1 184 ? 58.881 -11.572 -24.683 1.00 37.12 184 GLY A CA 1
ATOM 1497 C C . GLY A 1 184 ? 58.516 -11.494 -23.207 1.00 37.12 184 GLY A C 1
ATOM 1498 O O . GLY A 1 184 ? 58.893 -12.355 -22.420 1.00 37.12 184 GLY A O 1
ATOM 1499 N N . ALA A 1 185 ? 57.681 -10.525 -22.845 1.00 38.16 185 ALA A N 1
ATOM 1500 C CA . ALA A 1 185 ? 56.735 -10.745 -21.765 1.00 38.16 185 ALA A CA 1
ATOM 1501 C C . ALA A 1 185 ? 55.665 -11.708 -22.300 1.00 38.16 185 ALA A C 1
ATOM 1503 O O . ALA A 1 185 ? 54.824 -11.323 -23.117 1.00 38.16 185 ALA A O 1
ATOM 1504 N N . GLU A 1 186 ? 55.717 -12.974 -21.877 1.00 45.19 186 GLU A N 1
ATOM 1505 C CA . GLU A 1 186 ? 54.718 -14.006 -22.176 1.00 45.19 186 GLU A CA 1
ATOM 1506 C C . GLU A 1 186 ? 53.336 -13.637 -21.600 1.00 45.19 186 GLU A C 1
ATOM 1508 O O . GLU A 1 186 ? 52.850 -14.183 -20.610 1.00 45.19 186 GLU A O 1
ATOM 1513 N N . GLY A 1 187 ? 52.647 -12.706 -22.250 1.00 44.00 187 GLY A N 1
ATOM 1514 C CA . GLY A 1 187 ? 51.237 -12.427 -22.036 1.00 44.00 187 GLY A CA 1
ATOM 1515 C C . GLY A 1 187 ? 50.398 -13.40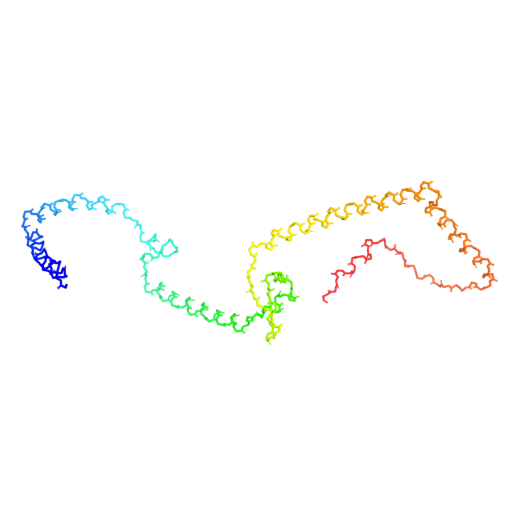0 -22.850 1.00 44.00 187 GLY A C 1
ATOM 1516 O O . GLY A 1 187 ? 49.894 -13.050 -23.915 1.00 44.00 187 GLY A O 1
ATOM 1517 N N . ARG A 1 188 ? 50.245 -14.637 -22.364 1.00 46.16 188 ARG A N 1
ATOM 1518 C CA . ARG A 1 188 ? 49.292 -15.615 -22.911 1.00 46.16 188 ARG A CA 1
ATOM 1519 C C . ARG A 1 188 ? 47.908 -14.950 -22.945 1.00 46.16 188 ARG A C 1
ATOM 1521 O O . ARG A 1 188 ? 47.296 -14.772 -21.893 1.00 46.16 188 ARG A O 1
ATOM 1528 N N . VAL A 1 189 ? 47.430 -14.552 -24.129 1.00 49.66 189 VAL A N 1
ATOM 1529 C CA . VAL A 1 189 ? 46.112 -13.920 -24.304 1.00 49.66 189 VAL A CA 1
ATOM 1530 C C . VAL A 1 189 ? 45.057 -14.931 -23.868 1.00 49.66 189 VAL A C 1
ATOM 1532 O O . VAL A 1 189 ? 44.677 -15.834 -24.615 1.00 49.66 189 VAL A O 1
ATOM 1535 N N . ARG A 1 190 ? 44.623 -14.831 -22.609 1.00 53.97 190 ARG A N 1
ATOM 1536 C CA . ARG A 1 190 ? 43.505 -15.618 -22.102 1.00 53.97 190 ARG A CA 1
ATOM 1537 C C . ARG A 1 190 ? 42.283 -15.212 -22.915 1.00 53.97 190 ARG A C 1
ATOM 1539 O O . ARG A 1 190 ? 42.069 -14.027 -23.165 1.00 53.97 190 ARG A O 1
ATOM 1546 N N . GLY A 1 191 ? 41.542 -16.210 -23.395 1.00 61.97 191 GLY A N 1
ATOM 1547 C CA . GLY A 1 191 ? 40.434 -16.010 -24.322 1.00 61.97 191 GLY A CA 1
ATOM 1548 C C . GLY A 1 191 ? 39.447 -14.948 -23.837 1.00 61.97 191 GLY A C 1
ATOM 1549 O O . GLY A 1 191 ? 39.368 -14.651 -22.649 1.00 61.97 191 GLY A O 1
ATOM 1550 N N . LEU A 1 192 ? 38.655 -14.413 -24.768 1.00 59.31 192 LEU A N 1
ATOM 1551 C CA . LEU A 1 192 ? 37.729 -13.285 -24.578 1.00 59.31 192 LEU A CA 1
ATOM 1552 C C . LEU A 1 192 ? 36.880 -13.356 -23.288 1.00 59.31 192 LEU A C 1
ATOM 1554 O O . LEU A 1 192 ? 36.519 -12.329 -22.729 1.00 59.31 192 LEU A O 1
ATOM 1558 N N . ARG A 1 193 ? 36.607 -14.564 -22.780 1.00 54.12 193 ARG A N 1
ATOM 1559 C CA . ARG A 1 193 ? 35.950 -14.815 -21.489 1.00 54.12 193 ARG A CA 1
ATOM 1560 C C . ARG A 1 193 ? 36.677 -14.165 -20.297 1.00 54.12 193 ARG A C 1
ATOM 1562 O O . ARG A 1 193 ? 36.017 -13.563 -19.465 1.00 54.12 193 ARG A O 1
ATOM 1569 N N . SER A 1 194 ? 38.008 -14.213 -20.251 1.00 60.81 194 SER A N 1
ATOM 1570 C CA . SER A 1 194 ? 38.825 -13.632 -19.172 1.00 60.81 194 SER A CA 1
ATOM 1571 C C . SER A 1 194 ? 38.964 -12.111 -19.270 1.00 60.81 194 SER A C 1
ATOM 1573 O O . SER A 1 194 ? 39.194 -11.449 -18.266 1.00 60.81 194 SER A O 1
ATOM 1575 N N . PHE A 1 195 ? 38.792 -11.544 -20.468 1.00 60.69 195 PHE A N 1
ATOM 1576 C CA . PHE A 1 195 ? 38.786 -10.093 -20.672 1.00 60.69 195 PHE A CA 1
ATOM 1577 C C . PHE A 1 195 ? 37.552 -9.436 -20.027 1.00 60.69 195 PHE A C 1
ATOM 1579 O O . PHE A 1 195 ? 37.660 -8.390 -19.393 1.00 60.69 195 PHE A O 1
ATOM 1586 N N . TRP A 1 196 ? 36.383 -10.079 -20.119 1.00 57.97 196 TRP A N 1
ATOM 1587 C CA . TRP A 1 196 ? 35.134 -9.547 -19.557 1.00 57.97 196 TRP A CA 1
ATOM 1588 C C . TRP A 1 196 ? 34.966 -9.785 -18.047 1.00 57.97 196 TRP A C 1
ATOM 1590 O O . TRP A 1 196 ? 34.141 -9.123 -17.422 1.00 57.97 196 TRP A O 1
ATOM 1600 N N . GLU A 1 197 ? 35.766 -10.660 -17.433 1.00 61.78 197 GLU A N 1
ATOM 1601 C CA . GLU A 1 197 ? 35.728 -10.916 -15.982 1.00 61.78 197 GLU A CA 1
ATOM 1602 C C . GLU A 1 197 ? 36.240 -9.730 -15.136 1.00 61.78 197 GLU A C 1
ATOM 1604 O O . GLU A 1 197 ? 35.870 -9.611 -13.967 1.00 61.78 197 GLU A O 1
ATOM 1609 N N . GLY A 1 198 ? 37.028 -8.815 -15.717 1.00 58.19 198 GLY A N 1
ATOM 1610 C CA . GLY A 1 198 ? 37.529 -7.609 -15.039 1.00 58.19 198 GLY A CA 1
ATOM 1611 C C . GLY A 1 198 ? 36.601 -6.389 -15.107 1.00 58.19 198 GLY A C 1
ATOM 1612 O O . GLY A 1 198 ? 36.680 -5.510 -14.254 1.00 58.19 198 GLY A O 1
ATOM 1613 N N . VAL A 1 199 ? 35.683 -6.338 -16.078 1.00 58.84 199 VAL A N 1
ATOM 1614 C CA . VAL A 1 199 ? 34.823 -5.158 -16.325 1.00 58.84 199 VAL A CA 1
ATOM 1615 C C . VAL A 1 199 ? 33.656 -5.067 -15.323 1.00 58.84 199 VAL A C 1
ATOM 1617 O O . VAL A 1 199 ? 33.030 -4.024 -15.183 1.00 58.84 199 VAL A O 1
ATOM 1620 N N . GLY A 1 200 ? 33.379 -6.140 -14.573 1.00 52.16 200 GLY A N 1
ATOM 1621 C CA . GLY A 1 200 ? 32.319 -6.188 -13.556 1.00 52.16 200 GLY A CA 1
ATOM 1622 C C . GLY A 1 200 ? 32.735 -5.798 -12.131 1.00 52.16 200 GLY A C 1
ATOM 1623 O O . GLY A 1 200 ? 31.914 -5.915 -11.225 1.00 52.16 200 GLY A O 1
ATOM 1624 N N . ARG A 1 201 ? 33.990 -5.384 -11.895 1.00 53.94 201 ARG A N 1
ATOM 1625 C CA . ARG A 1 201 ? 34.505 -5.035 -10.554 1.00 53.94 201 ARG A CA 1
ATOM 1626 C C . ARG A 1 201 ? 35.029 -3.602 -10.470 1.00 53.94 201 ARG A C 1
ATOM 1628 O O . ARG A 1 201 ? 36.121 -3.364 -9.968 1.00 53.94 201 ARG A O 1
ATOM 1635 N N . THR A 1 202 ? 34.243 -2.643 -10.926 1.00 45.41 202 THR A N 1
ATOM 1636 C CA . THR A 1 202 ? 34.404 -1.248 -10.504 1.00 45.41 202 THR A CA 1
ATOM 1637 C C . THR A 1 202 ? 33.192 -0.888 -9.656 1.00 45.41 202 THR A C 1
ATOM 1639 O O . THR A 1 202 ? 32.080 -0.808 -10.181 1.00 45.41 202 THR A O 1
ATOM 1642 N N . GLN A 1 203 ? 33.422 -0.795 -8.341 1.00 44.12 203 GLN A N 1
ATOM 1643 C CA . GLN A 1 203 ? 32.559 -0.072 -7.403 1.00 44.12 203 GLN A CA 1
ATOM 1644 C C . GLN A 1 203 ? 32.589 1.423 -7.715 1.00 44.12 203 GLN A C 1
ATOM 1646 O O . GLN A 1 203 ? 33.658 1.892 -8.168 1.00 44.12 203 GLN A O 1
#

Secondary structure (DSSP, 8-state):
--SSSHHHHHHHHHHHHHHHHHS-HHHHHHHHHHHHHHHHHHHHTPPPHHHHSTTT-SSS--HHHHHHHHHHHHHHHHHHHHHHHTPPPHHHHHHTTSS-GGGEEEPTTT--EEE---TTHHHHHHHHHHHHHHHHHHHHHHHHHHHHHHHHTT--HHHHHHHHHHHHHHHHHHT-S--------------HHHHHTSTT---

Sequence (203 aa):
MGLFIIVSAHYRQTSHRLRALALDPYLHHARLRQTTQRLPCLLSTRPPLSSLQPPSSSIYLSRTHLAARRLHWSLVRIRLNRSLSRRPTITTLVSANILPRECCRRDRASGEYMYRGGLVVERKKKVEREKVKEGLRVWLERKAGEIMKRREKGVGVGVLVWRLQRRMRLEGERTGGKGVEIEGAEGRVRGLRSFWEGVGRTQ

Radius of gyration: 43.37 Å; chains: 1; bounding box: 114×50×88 Å

Organism: NCBI:txid40998

pLDDT: mean 77.41, std 18.54, range [34.56, 98.25]